Protein AF-A0A8B5WTD4-F1 (afdb_monomer_lite)

Radius of gyration: 21.0 Å; chains: 1; bounding box: 52×51×60 Å

pLDDT: mean 95.61, std 3.28, range [69.06, 98.81]

Structure (mmCIF, N/CA/C/O backbone):
data_AF-A0A8B5WTD4-F1
#
_entry.id   AF-A0A8B5WTD4-F1
#
loop_
_atom_site.group_PDB
_atom_site.id
_atom_site.type_symbol
_atom_site.label_atom_id
_atom_site.label_alt_id
_atom_site.label_comp_id
_atom_site.label_asym_id
_atom_site.label_entity_id
_atom_site.label_seq_id
_atom_site.pdbx_PDB_ins_code
_atom_site.Cartn_x
_atom_site.Cartn_y
_atom_site.Cartn_z
_atom_site.occupancy
_atom_site.B_iso_or_equiv
_atom_site.auth_seq_id
_atom_site.auth_comp_id
_atom_site.auth_asym_id
_atom_site.auth_atom_id
_atom_site.pdbx_PDB_model_num
ATOM 1 N N . ILE A 1 1 ? 17.511 -30.969 -0.523 1.00 69.06 1 ILE A N 1
ATOM 2 C CA . ILE A 1 1 ? 16.414 -30.021 -0.827 1.00 69.06 1 ILE A CA 1
ATOM 3 C C . ILE A 1 1 ? 15.428 -30.784 -1.700 1.00 69.06 1 ILE A C 1
ATOM 5 O O . ILE A 1 1 ? 15.862 -31.289 -2.725 1.00 69.06 1 ILE A O 1
ATOM 9 N N . ASN A 1 2 ? 14.172 -30.928 -1.267 1.00 87.12 2 ASN A N 1
ATOM 10 C CA . ASN A 1 2 ? 13.132 -31.675 -1.982 1.00 87.12 2 ASN A CA 1
ATOM 11 C C . ASN A 1 2 ? 12.068 -30.670 -2.435 1.00 87.12 2 ASN A C 1
ATOM 13 O O . ASN A 1 2 ? 11.320 -30.167 -1.601 1.00 87.12 2 ASN A O 1
ATOM 17 N N . TRP A 1 3 ? 12.054 -30.327 -3.721 1.00 89.44 3 TRP A N 1
ATOM 18 C CA . TRP A 1 3 ? 11.056 -29.423 -4.296 1.00 89.44 3 TRP A CA 1
ATOM 19 C C . TRP A 1 3 ? 9.843 -30.221 -4.776 1.00 89.44 3 TRP A C 1
ATOM 21 O O . TRP A 1 3 ? 10.003 -31.331 -5.283 1.00 89.44 3 TRP A O 1
ATOM 31 N N . THR A 1 4 ? 8.644 -29.659 -4.624 1.00 91.56 4 THR A N 1
ATOM 32 C CA . THR A 1 4 ? 7.438 -30.173 -5.286 1.00 91.56 4 THR A CA 1
ATOM 33 C C . THR A 1 4 ? 7.459 -29.814 -6.770 1.00 91.56 4 THR A C 1
ATOM 35 O O . THR A 1 4 ? 8.262 -28.985 -7.209 1.00 91.56 4 THR A O 1
ATOM 38 N N . GLU A 1 5 ? 6.559 -30.410 -7.552 1.00 94.12 5 GLU A N 1
ATOM 39 C CA . GLU A 1 5 ? 6.302 -29.916 -8.904 1.00 94.12 5 GLU A CA 1
ATOM 40 C C . GLU A 1 5 ? 5.854 -28.441 -8.845 1.00 94.12 5 GLU A C 1
ATOM 42 O O . GLU A 1 5 ? 5.065 -28.081 -7.964 1.00 94.12 5 G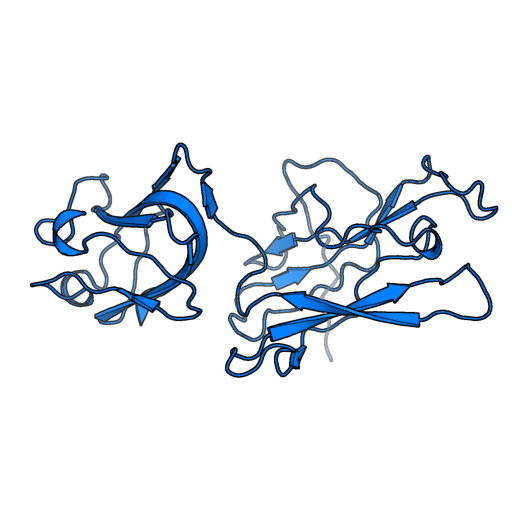LU A O 1
ATOM 47 N N . PRO A 1 6 ? 6.375 -27.563 -9.723 1.00 92.00 6 PRO A N 1
ATOM 48 C CA . PRO A 1 6 ? 5.939 -26.174 -9.774 1.00 92.00 6 PRO A CA 1
ATOM 49 C C . PRO A 1 6 ? 4.469 -26.063 -10.183 1.00 92.00 6 PRO A C 1
ATOM 51 O O . PRO A 1 6 ? 4.046 -26.648 -11.178 1.00 92.00 6 PRO A O 1
ATOM 54 N N . GLU A 1 7 ? 3.714 -25.246 -9.456 1.00 92.94 7 GLU A N 1
ATOM 55 C CA . GLU A 1 7 ? 2.334 -24.900 -9.795 1.00 92.94 7 GLU A CA 1
ATOM 56 C C . GLU A 1 7 ? 2.273 -23.509 -10.442 1.00 92.94 7 GLU A C 1
ATOM 58 O O . GLU A 1 7 ? 3.051 -22.608 -10.113 1.00 92.94 7 GLU A O 1
ATOM 63 N N . TRP A 1 8 ? 1.330 -23.321 -11.367 1.00 93.44 8 TRP A N 1
ATOM 64 C CA . TRP A 1 8 ? 1.049 -22.005 -11.935 1.00 93.44 8 TRP A CA 1
ATOM 65 C C . TRP A 1 8 ? 0.287 -21.140 -10.934 1.00 93.44 8 TRP A C 1
ATOM 67 O O . TRP A 1 8 ? -0.698 -21.580 -10.347 1.00 93.44 8 TRP A O 1
ATOM 77 N N . ILE A 1 9 ? 0.703 -19.884 -10.810 1.00 95.44 9 ILE A N 1
ATOM 78 C CA . ILE A 1 9 ? -0.066 -18.855 -10.107 1.00 95.44 9 ILE A CA 1
ATOM 79 C C . ILE A 1 9 ? -1.091 -18.216 -11.045 1.00 95.44 9 ILE A C 1
ATOM 81 O O . ILE A 1 9 ? -0.884 -18.156 -12.262 1.00 95.44 9 ILE A O 1
ATOM 85 N N . THR A 1 10 ? -2.179 -17.705 -10.482 1.00 96.19 10 THR A N 1
ATOM 86 C CA . THR A 1 10 ? -3.288 -17.102 -11.232 1.00 96.19 10 THR A CA 1
ATOM 87 C C . THR A 1 10 ? -3.541 -15.655 -10.806 1.00 96.19 10 THR A C 1
ATOM 89 O O . THR A 1 10 ? -3.213 -15.237 -9.695 1.00 96.19 10 THR A O 1
ATOM 92 N N . TYR A 1 11 ? -4.129 -14.875 -11.721 1.00 95.06 11 TYR A N 1
ATOM 93 C CA . TYR A 1 11 ? -4.506 -13.472 -11.507 1.00 95.06 11 TYR A CA 1
ATOM 94 C C . TYR A 1 11 ? -5.956 -13.262 -11.981 1.00 95.06 11 TYR A C 1
ATOM 96 O O . TYR A 1 11 ? -6.174 -12.813 -13.111 1.00 95.06 11 TYR A O 1
ATOM 104 N N . PRO A 1 12 ? -6.969 -13.664 -11.195 1.00 95.94 12 PRO A N 1
ATOM 105 C CA . PRO A 1 12 ? -8.362 -13.586 -11.626 1.00 95.94 12 PRO A CA 1
ATOM 106 C C . PRO A 1 12 ? -8.823 -12.131 -11.808 1.00 95.94 12 PRO A C 1
ATOM 108 O O . PRO A 1 12 ? -8.390 -11.226 -11.097 1.00 95.94 12 PRO A O 1
ATOM 111 N N . GLY A 1 13 ? -9.725 -11.903 -12.767 1.00 96.06 13 GLY A N 1
ATOM 112 C CA . GLY A 1 13 ? -10.392 -10.608 -12.957 1.00 96.06 13 GLY A CA 1
ATOM 113 C C . GLY A 1 13 ? -9.551 -9.498 -13.600 1.00 96.06 13 GLY A C 1
ATOM 114 O O . GLY A 1 13 ? -10.025 -8.368 -13.683 1.00 96.06 13 GLY A O 1
ATOM 115 N N . VAL A 1 14 ? -8.336 -9.790 -14.079 1.00 96.62 14 VAL A N 1
ATOM 116 C CA . VAL A 1 14 ? -7.463 -8.815 -14.759 1.00 96.62 14 VAL A CA 1
ATOM 117 C C . VAL A 1 14 ? -7.007 -9.313 -16.139 1.00 96.62 14 VAL A C 1
ATOM 119 O O . VAL A 1 14 ? -6.985 -10.523 -16.372 1.00 96.62 14 VAL A O 1
ATOM 122 N N . PRO A 1 15 ? -6.627 -8.418 -17.075 1.00 95.62 15 PRO A N 1
ATOM 123 C CA . PRO A 1 15 ? -6.202 -8.818 -18.416 1.00 95.62 15 PRO A CA 1
ATOM 124 C C . PRO A 1 15 ? -4.967 -9.728 -18.426 1.00 95.62 15 PRO A C 1
ATOM 126 O O . PRO A 1 15 ? -4.087 -9.629 -17.563 1.00 95.62 15 PRO A O 1
ATOM 129 N N . VAL A 1 16 ? -4.868 -10.563 -19.463 1.00 94.25 16 VAL A N 1
ATOM 130 C CA . VAL A 1 16 ? -3.641 -11.305 -19.777 1.00 94.25 16 VAL A CA 1
ATOM 131 C C . VAL A 1 16 ? -2.618 -10.325 -20.348 1.00 94.25 16 VAL A C 1
ATOM 133 O O . VAL A 1 16 ? -2.874 -9.653 -21.343 1.00 94.25 16 VAL A O 1
ATOM 136 N N . GLU A 1 17 ? -1.452 -10.244 -19.715 1.00 94.75 17 GLU A N 1
ATOM 137 C CA . GLU A 1 17 ? -0.367 -9.340 -20.097 1.00 94.75 17 GLU A CA 1
ATOM 138 C C . GLU A 1 17 ? 0.962 -10.100 -20.136 1.00 94.75 17 GLU A C 1
ATOM 140 O O . GLU A 1 17 ? 1.138 -11.123 -19.471 1.00 94.75 17 GLU A O 1
ATOM 145 N N . HIS A 1 18 ? 1.935 -9.584 -20.887 1.00 96.00 18 HIS A N 1
ATOM 146 C CA . HIS A 1 18 ? 3.286 -10.133 -20.876 1.00 96.00 18 HIS A CA 1
ATOM 147 C C . HIS A 1 18 ? 4.002 -9.752 -19.575 1.00 96.00 18 HIS A C 1
ATOM 149 O O . HIS A 1 18 ? 4.566 -8.660 -19.469 1.00 96.00 18 HIS A O 1
ATOM 155 N N . LEU A 1 19 ? 3.982 -10.650 -18.592 1.00 96.06 19 LEU A N 1
ATOM 156 C CA . LEU A 1 19 ? 4.656 -10.482 -17.306 1.00 96.06 19 LEU A CA 1
ATOM 157 C C . LEU A 1 19 ? 5.964 -11.276 -17.269 1.00 96.06 19 LEU A C 1
ATOM 159 O O . LEU A 1 19 ? 6.025 -12.433 -17.679 1.00 96.06 19 LEU A O 1
ATOM 163 N N . TYR A 1 20 ? 7.013 -10.647 -16.756 1.00 94.12 20 TYR A N 1
ATOM 164 C CA . TYR A 1 20 ? 8.332 -11.243 -16.579 1.00 94.12 20 TYR A CA 1
ATOM 165 C C . TYR A 1 20 ? 8.881 -10.890 -15.200 1.00 94.12 20 TYR A C 1
ATOM 167 O O . TYR A 1 20 ? 8.465 -9.899 -14.606 1.00 94.12 20 TYR A O 1
ATOM 175 N N . THR A 1 21 ? 9.855 -11.675 -14.724 1.00 92.69 21 THR A N 1
ATOM 176 C CA . THR A 1 21 ? 10.614 -11.403 -13.488 1.00 92.69 21 THR A CA 1
ATOM 177 C C . THR A 1 21 ? 9.705 -10.940 -12.345 1.00 92.69 21 THR A C 1
ATOM 179 O O . THR A 1 21 ? 9.801 -9.802 -11.904 1.00 92.69 21 THR A O 1
ATOM 182 N N . ASN A 1 22 ? 8.782 -11.803 -11.907 1.00 93.56 22 ASN A N 1
ATOM 183 C CA . ASN A 1 22 ? 7.724 -11.437 -10.955 1.00 93.56 22 ASN A CA 1
ATOM 184 C C . ASN A 1 22 ? 8.231 -11.017 -9.567 1.00 93.56 22 ASN A C 1
ATOM 186 O O . ASN A 1 22 ? 7.476 -10.417 -8.811 1.00 93.56 22 ASN A O 1
ATOM 190 N N . GLN A 1 23 ? 9.484 -11.346 -9.235 1.00 95.00 23 GLN A N 1
ATOM 191 C CA . GLN A 1 23 ? 10.139 -11.040 -7.960 1.00 95.00 23 GLN A CA 1
ATOM 192 C C . GLN A 1 23 ? 9.281 -11.327 -6.726 1.00 95.00 23 GLN A C 1
ATOM 194 O O . GLN A 1 23 ? 9.203 -10.508 -5.814 1.00 95.00 23 GLN A O 1
ATOM 199 N N . ILE A 1 24 ? 8.617 -12.483 -6.709 1.00 95.62 24 ILE A N 1
ATOM 200 C CA . ILE A 1 24 ? 7.751 -12.848 -5.592 1.00 95.62 24 ILE A CA 1
ATOM 201 C C . ILE A 1 24 ? 8.613 -13.181 -4.371 1.00 95.62 24 ILE A C 1
ATOM 203 O O . ILE A 1 24 ? 9.592 -13.925 -4.481 1.00 95.62 24 ILE A O 1
ATOM 207 N N . ALA A 1 25 ? 8.249 -12.637 -3.214 1.00 94.81 25 ALA A N 1
ATOM 208 C CA . ALA A 1 25 ? 8.842 -12.974 -1.925 1.00 94.81 25 ALA A CA 1
ATOM 209 C C . ALA A 1 25 ? 7.807 -12.840 -0.794 1.00 94.81 25 ALA A C 1
ATOM 211 O O . ALA A 1 25 ? 6.908 -11.998 -0.893 1.00 94.81 25 ALA A O 1
ATOM 212 N N . PRO A 1 26 ? 7.932 -13.620 0.297 1.00 95.81 26 PRO A N 1
ATOM 213 C CA . PRO A 1 26 ? 7.227 -13.328 1.539 1.00 95.81 26 PRO A CA 1
ATOM 214 C C . PRO A 1 26 ? 7.582 -11.926 2.035 1.00 95.81 26 PRO A C 1
ATOM 216 O O . PRO A 1 26 ? 8.747 -11.518 1.999 1.00 95.81 26 PRO A O 1
ATOM 219 N N . TYR A 1 27 ? 6.594 -11.188 2.528 1.00 96.50 27 TYR A N 1
ATOM 220 C CA . TYR A 1 27 ? 6.834 -9.881 3.107 1.00 96.50 27 TYR A CA 1
ATOM 221 C C . TYR A 1 27 ? 7.430 -10.025 4.506 1.00 96.50 27 TYR A C 1
ATOM 223 O O . TYR A 1 27 ? 6.811 -10.594 5.397 1.00 96.50 27 TYR A O 1
ATOM 231 N N . TYR A 1 28 ? 8.625 -9.487 4.734 1.00 95.25 28 TYR A N 1
ATOM 232 C CA . TYR A 1 28 ? 9.351 -9.706 5.989 1.00 95.25 28 TYR A CA 1
ATOM 233 C C . TYR A 1 28 ? 8.642 -9.142 7.241 1.00 95.25 28 TYR A C 1
ATOM 235 O O . TYR A 1 28 ? 8.885 -9.648 8.332 1.00 95.25 28 TYR A O 1
ATOM 243 N N . ARG A 1 29 ? 7.749 -8.144 7.100 1.00 93.88 29 ARG A N 1
ATOM 244 C CA . ARG A 1 29 ? 6.929 -7.597 8.208 1.00 93.88 29 ARG A CA 1
ATOM 245 C C . ARG A 1 29 ? 5.596 -8.328 8.402 1.00 93.88 29 ARG A C 1
ATOM 247 O O . ARG A 1 29 ? 4.969 -8.184 9.446 1.00 93.88 29 ARG A O 1
ATOM 254 N N . ALA A 1 30 ? 5.172 -9.124 7.419 1.00 94.44 30 ALA A N 1
ATOM 255 C CA . ALA A 1 30 ? 3.957 -9.935 7.460 1.00 94.44 30 ALA A CA 1
ATOM 256 C C . ALA A 1 30 ? 4.135 -11.172 6.565 1.00 94.44 30 ALA A C 1
ATOM 258 O O . ALA A 1 30 ? 3.678 -11.201 5.421 1.00 94.44 30 ALA A O 1
ATOM 259 N N . SER A 1 31 ? 4.828 -12.194 7.076 1.00 94.38 31 SER A N 1
ATOM 260 C CA . SER A 1 31 ? 5.277 -13.363 6.299 1.00 94.38 31 SER A CA 1
ATOM 261 C C . SER A 1 31 ? 4.146 -14.212 5.711 1.00 94.38 31 SER A C 1
ATOM 263 O O . SER A 1 31 ? 4.376 -14.984 4.784 1.00 94.38 31 SER A O 1
ATOM 265 N N . GLN A 1 32 ? 2.919 -14.033 6.200 1.00 94.88 32 GLN A N 1
ATOM 266 C CA . GLN A 1 32 ? 1.691 -14.596 5.642 1.00 94.88 32 GLN A CA 1
ATOM 267 C C . GLN A 1 32 ? 1.210 -13.894 4.357 1.00 94.88 32 GLN A C 1
ATOM 269 O O . GLN A 1 32 ? 0.147 -14.225 3.837 1.00 94.88 32 GLN A O 1
ATOM 274 N N . ILE A 1 33 ? 1.931 -12.879 3.877 1.00 96.94 33 ILE A N 1
ATOM 275 C CA . ILE A 1 33 ? 1.643 -12.147 2.643 1.00 96.94 33 ILE A CA 1
ATOM 276 C C . ILE A 1 33 ? 2.840 -12.290 1.709 1.00 96.94 33 ILE A C 1
ATOM 278 O O . ILE A 1 33 ? 3.970 -11.975 2.071 1.00 96.94 33 ILE A O 1
ATOM 282 N N . TYR A 1 34 ? 2.584 -12.709 0.479 1.00 97.75 34 TYR A N 1
ATOM 283 C CA . TYR A 1 34 ? 3.532 -12.656 -0.623 1.00 97.75 34 TYR A CA 1
ATOM 284 C C . TYR A 1 34 ? 3.342 -11.357 -1.391 1.00 97.75 34 TYR A C 1
ATOM 286 O O . TYR A 1 34 ? 2.213 -10.981 -1.706 1.00 97.75 34 TYR A O 1
ATOM 294 N N . LEU A 1 35 ? 4.446 -10.699 -1.731 1.00 97.94 35 LEU A N 1
ATOM 295 C CA . LEU A 1 35 ? 4.480 -9.525 -2.600 1.00 97.94 35 LEU A CA 1
ATOM 296 C C . LEU A 1 35 ? 5.223 -9.875 -3.880 1.00 97.94 35 LEU A C 1
ATOM 298 O O . LEU A 1 35 ? 6.214 -10.599 -3.832 1.00 97.94 35 LEU A O 1
ATOM 302 N N . GLY A 1 36 ? 4.766 -9.344 -5.010 1.00 97.25 36 GLY A N 1
ATOM 303 C CA . GLY A 1 36 ? 5.429 -9.468 -6.300 1.00 97.25 36 GLY A CA 1
ATOM 304 C C . GLY A 1 36 ? 5.453 -8.144 -7.052 1.00 97.25 36 GLY A C 1
ATOM 305 O O . GLY A 1 36 ? 4.528 -7.336 -6.955 1.00 97.25 36 GLY A O 1
ATOM 306 N N . PHE A 1 37 ? 6.500 -7.964 -7.855 1.00 97.69 37 PHE A N 1
ATOM 307 C CA . PHE A 1 37 ? 6.718 -6.790 -8.698 1.00 97.69 37 PHE A CA 1
ATOM 308 C C . PHE A 1 37 ? 6.952 -7.188 -10.166 1.00 97.69 37 PHE A C 1
ATOM 310 O O . PHE A 1 37 ? 8.068 -7.035 -10.672 1.00 97.69 37 PHE A O 1
ATOM 317 N N . PRO A 1 38 ? 5.940 -7.739 -10.869 1.00 97.06 38 PRO A N 1
ATOM 318 C CA . PRO A 1 38 ? 6.096 -8.145 -12.259 1.00 97.06 38 PRO A CA 1
ATOM 319 C C . PRO A 1 38 ? 6.546 -7.008 -13.165 1.00 97.06 38 PRO A C 1
ATOM 321 O O . PRO A 1 38 ? 5.967 -5.922 -13.173 1.00 97.06 38 PRO A O 1
ATOM 324 N N . LYS A 1 39 ? 7.532 -7.297 -14.011 1.00 96.75 39 LYS A N 1
ATOM 325 C CA . LYS A 1 39 ? 7.846 -6.473 -15.173 1.00 96.75 39 LYS A CA 1
ATOM 326 C C . LYS A 1 39 ? 6.794 -6.745 -16.240 1.00 96.75 39 LYS A C 1
ATOM 328 O O . LYS A 1 39 ? 6.837 -7.791 -16.894 1.00 96.75 39 LYS A O 1
ATOM 333 N N . ARG A 1 40 ? 5.904 -5.787 -16.477 1.00 97.12 40 ARG A N 1
ATOM 334 C CA . ARG A 1 40 ? 4.997 -5.834 -17.622 1.00 97.12 40 ARG A CA 1
ATOM 335 C C . ARG A 1 40 ? 5.718 -5.340 -18.872 1.00 97.12 40 ARG A C 1
ATOM 337 O O . ARG A 1 40 ? 6.466 -4.366 -18.841 1.00 97.12 40 ARG A O 1
ATOM 344 N N . PHE A 1 41 ? 5.513 -6.038 -19.983 1.00 97.00 41 PHE A N 1
ATOM 345 C CA . PHE A 1 41 ? 6.063 -5.708 -21.292 1.00 97.00 41 PHE A CA 1
ATOM 346 C C . PHE A 1 41 ? 4.944 -5.420 -22.294 1.00 97.00 41 PHE A C 1
ATOM 348 O O . PHE A 1 41 ? 3.974 -6.163 -22.397 1.00 97.00 41 PHE A O 1
ATOM 355 N N . LEU A 1 42 ? 5.099 -4.337 -23.048 1.00 96.94 42 LEU A N 1
ATOM 356 C CA . LEU A 1 42 ? 4.161 -3.901 -24.075 1.00 96.94 42 LEU A CA 1
ATOM 357 C C . LEU A 1 42 ? 4.909 -3.843 -25.414 1.00 96.94 42 LEU A C 1
ATOM 359 O O . LEU A 1 42 ? 5.629 -2.866 -25.640 1.00 96.94 42 LEU A O 1
ATOM 363 N N . PRO A 1 43 ? 4.789 -4.865 -26.284 1.00 96.44 43 PRO A N 1
ATOM 364 C CA . PRO A 1 43 ? 5.564 -4.950 -27.527 1.00 96.44 43 PRO A CA 1
ATOM 365 C C . PRO A 1 43 ? 5.226 -3.843 -28.536 1.00 96.44 43 PRO A C 1
ATOM 367 O O . PRO A 1 43 ? 6.090 -3.424 -29.307 1.00 96.44 43 PRO A O 1
ATOM 370 N N . ASP A 1 44 ? 3.998 -3.326 -28.492 1.00 96.12 44 ASP A N 1
ATOM 371 C CA . ASP A 1 44 ? 3.485 -2.380 -29.489 1.00 96.12 44 ASP A CA 1
ATOM 372 C C . ASP A 1 44 ? 3.842 -0.915 -29.204 1.00 96.12 44 ASP A C 1
ATOM 374 O O . ASP A 1 44 ? 3.577 -0.035 -30.022 1.00 96.12 44 ASP A O 1
ATOM 378 N N . ARG A 1 45 ? 4.470 -0.622 -28.057 1.00 95.38 45 ARG A N 1
ATOM 379 C CA . ARG A 1 45 ? 4.873 0.741 -27.677 1.00 95.38 45 ARG A CA 1
ATOM 380 C C . ARG A 1 45 ? 6.350 0.977 -27.977 1.00 95.38 45 ARG A C 1
ATOM 382 O O . ARG A 1 45 ? 7.194 0.229 -27.500 1.00 95.38 45 ARG A O 1
ATOM 389 N N . ASN A 1 46 ? 6.675 2.044 -28.706 1.00 94.69 46 ASN A N 1
ATOM 390 C CA . ASN A 1 46 ? 8.065 2.423 -28.982 1.00 94.69 46 ASN A CA 1
ATOM 391 C C . ASN A 1 46 ? 8.239 3.948 -29.123 1.00 94.69 46 ASN A C 1
ATOM 393 O O . ASN A 1 46 ? 8.530 4.432 -30.210 1.00 94.69 46 ASN A O 1
ATOM 397 N N . PRO A 1 47 ? 8.033 4.734 -28.052 1.00 93.25 47 PRO A N 1
ATOM 398 C CA . PRO A 1 47 ? 8.030 6.200 -28.142 1.00 93.25 47 PRO A CA 1
ATOM 399 C C . PRO A 1 47 ? 9.411 6.816 -28.430 1.00 93.25 47 PRO A C 1
ATOM 401 O O . PRO A 1 47 ? 9.511 8.023 -28.621 1.00 93.25 47 PRO A O 1
ATOM 404 N N . THR A 1 48 ? 10.476 6.015 -28.395 1.00 89.38 48 THR A N 1
ATOM 405 C CA . THR A 1 48 ? 11.863 6.439 -28.633 1.00 89.38 48 THR A CA 1
ATOM 406 C C . THR A 1 48 ? 12.422 5.913 -29.956 1.00 89.38 48 THR A C 1
ATOM 408 O O . THR A 1 48 ? 13.611 6.090 -30.206 1.00 89.38 48 THR A O 1
ATOM 411 N N . ASP A 1 49 ? 11.596 5.241 -30.772 1.00 90.88 49 ASP A N 1
ATOM 412 C CA . ASP A 1 49 ? 12.004 4.559 -32.009 1.00 90.88 49 ASP A CA 1
ATOM 413 C C . ASP A 1 49 ? 13.222 3.637 -31.826 1.00 90.88 49 ASP A C 1
ATOM 415 O O . ASP A 1 49 ? 14.037 3.427 -32.725 1.00 90.88 49 ASP A O 1
ATOM 419 N N . HIS A 1 50 ? 13.347 3.044 -30.637 1.00 90.06 50 HIS A N 1
ATOM 420 C CA . HIS A 1 50 ? 14.470 2.189 -30.298 1.00 90.06 50 HIS A CA 1
ATOM 421 C C . HIS A 1 50 ? 14.436 0.885 -31.129 1.00 90.06 50 HIS A C 1
ATOM 423 O O . HIS A 1 50 ? 13.356 0.299 -31.282 1.00 90.06 50 HIS A O 1
ATOM 429 N N . PRO A 1 51 ? 15.583 0.375 -31.634 1.00 90.38 51 PRO A N 1
ATOM 430 C CA . PRO A 1 51 ? 15.618 -0.833 -32.469 1.00 90.38 51 PRO A CA 1
ATOM 431 C C . PRO A 1 51 ? 15.056 -2.075 -31.770 1.00 90.38 51 PRO A C 1
ATOM 433 O O . PRO A 1 51 ? 14.332 -2.871 -32.368 1.00 90.38 51 PRO A O 1
ATOM 436 N N . ALA A 1 52 ? 15.343 -2.228 -30.474 1.00 89.69 52 ALA A N 1
ATOM 437 C CA . ALA A 1 52 ? 14.667 -3.214 -29.642 1.00 89.69 52 ALA A CA 1
ATOM 438 C C . ALA A 1 52 ? 13.297 -2.656 -29.228 1.00 89.69 52 ALA A C 1
ATOM 440 O O . ALA A 1 52 ? 13.198 -1.928 -28.238 1.00 89.69 52 ALA A O 1
ATOM 441 N N . ARG A 1 53 ? 12.266 -2.989 -30.013 1.00 93.69 53 ARG A N 1
ATOM 442 C CA . ARG A 1 53 ? 10.883 -2.519 -29.838 1.00 93.69 53 ARG A CA 1
ATOM 443 C C . ARG A 1 53 ? 10.267 -2.940 -28.505 1.00 93.69 53 ARG A C 1
ATOM 445 O O . ARG A 1 53 ? 10.594 -3.987 -27.940 1.00 93.69 53 ARG A O 1
ATOM 452 N N . GLY A 1 54 ? 9.294 -2.157 -28.060 1.00 94.94 54 GLY A N 1
ATOM 453 C CA . GLY A 1 54 ? 8.492 -2.421 -26.878 1.00 94.94 54 GLY A CA 1
ATOM 454 C C . GLY A 1 54 ? 8.903 -1.563 -25.684 1.00 94.94 54 GLY A C 1
ATOM 455 O O . GLY A 1 54 ? 9.966 -0.943 -25.654 1.00 94.94 54 GLY A O 1
ATOM 456 N N . LEU A 1 55 ? 8.051 -1.562 -24.668 1.00 95.75 55 LEU A N 1
ATOM 457 C CA . LEU A 1 55 ? 8.212 -0.778 -23.449 1.00 95.75 55 LEU A CA 1
ATOM 458 C C . LEU A 1 55 ? 7.975 -1.662 -22.226 1.00 95.75 55 LEU A C 1
ATOM 460 O O . LEU A 1 55 ? 7.295 -2.684 -22.312 1.00 95.75 55 LEU A O 1
ATOM 464 N N . SER A 1 56 ? 8.546 -1.304 -21.080 1.00 95.81 56 SER A N 1
ATOM 465 C CA . SER A 1 56 ? 8.287 -2.016 -19.829 1.00 95.81 56 SER A CA 1
ATOM 466 C C . SER A 1 56 ? 8.047 -1.070 -18.663 1.00 95.81 56 SER A C 1
ATOM 468 O O . SER A 1 56 ? 8.629 0.012 -18.618 1.00 95.81 56 SER A O 1
ATOM 470 N N . ASP A 1 57 ? 7.211 -1.497 -17.727 1.00 96.81 57 ASP A N 1
ATOM 471 C CA . ASP A 1 57 ? 7.004 -0.908 -16.405 1.00 96.81 57 ASP A CA 1
ATOM 472 C C . ASP A 1 57 ? 6.940 -2.025 -15.345 1.00 96.81 57 ASP A C 1
ATOM 474 O O . ASP A 1 57 ? 6.944 -3.212 -15.691 1.00 96.81 57 ASP A O 1
ATOM 478 N N . ALA A 1 58 ? 6.937 -1.665 -14.059 1.00 96.69 58 ALA A N 1
ATOM 479 C CA . ALA A 1 58 ? 6.680 -2.624 -12.984 1.00 96.69 58 ALA A CA 1
ATOM 480 C C . ALA A 1 58 ? 5.261 -2.444 -12.459 1.00 96.69 58 ALA A C 1
ATOM 482 O O . ALA A 1 58 ? 4.865 -1.324 -12.136 1.00 96.69 58 ALA A O 1
ATOM 483 N N . VAL A 1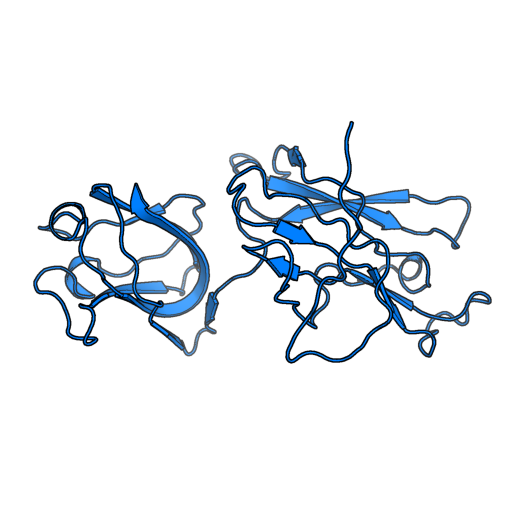 59 ? 4.524 -3.541 -12.326 1.00 97.38 59 VAL A N 1
ATOM 484 C CA . VAL A 1 59 ? 3.229 -3.598 -11.632 1.00 97.38 59 VAL A CA 1
ATOM 485 C C . VAL A 1 59 ? 3.411 -4.212 -10.243 1.00 97.38 59 VAL A C 1
ATOM 487 O O . VAL A 1 59 ? 4.489 -4.706 -9.920 1.00 97.38 59 VAL A O 1
ATOM 490 N N . PHE A 1 60 ? 2.368 -4.171 -9.418 1.00 98.00 60 PHE A N 1
ATOM 491 C CA . PHE A 1 60 ? 2.364 -4.760 -8.080 1.00 98.00 60 PHE A CA 1
ATOM 492 C C . PHE A 1 60 ? 1.300 -5.852 -7.969 1.00 98.00 60 PHE A C 1
ATOM 494 O O . PHE A 1 60 ? 0.222 -5.761 -8.564 1.00 98.00 60 PHE A O 1
ATOM 501 N N . MET A 1 61 ? 1.603 -6.890 -7.196 1.00 98.00 61 MET A N 1
ATOM 502 C CA . MET A 1 61 ? 0.649 -7.931 -6.839 1.00 98.00 61 MET A CA 1
ATOM 503 C C . MET A 1 61 ? 0.918 -8.482 -5.446 1.00 98.00 61 MET A C 1
ATOM 505 O O . MET A 1 61 ? 2.055 -8.471 -4.974 1.00 98.00 61 MET A O 1
ATOM 509 N N . SER A 1 62 ? -0.122 -9.013 -4.814 1.00 98.06 62 SER A N 1
ATOM 510 C CA . SER A 1 62 ? -0.007 -9.674 -3.521 1.00 98.06 62 SER A CA 1
ATOM 511 C C . SER A 1 62 ? -0.904 -10.899 -3.413 1.00 98.06 62 SER A C 1
ATOM 513 O O . SER A 1 62 ? -1.894 -11.035 -4.132 1.00 98.06 62 SER A O 1
ATOM 515 N N . SER A 1 63 ? -0.532 -11.807 -2.517 1.00 98.06 63 SER A N 1
ATOM 516 C CA . SER A 1 63 ? -1.270 -13.036 -2.234 1.00 98.06 63 SER A CA 1
ATOM 517 C C . SER A 1 63 ? -1.109 -13.430 -0.769 1.00 98.06 63 SER A C 1
ATOM 519 O O . SER A 1 63 ? -0.090 -13.124 -0.153 1.00 98.06 63 SER A O 1
ATOM 521 N N . ARG A 1 64 ? -2.104 -14.122 -0.210 1.00 96.38 64 ARG A N 1
ATOM 522 C CA . ARG A 1 64 ? -2.007 -14.756 1.115 1.00 96.38 64 ARG A CA 1
ATOM 523 C C . ARG A 1 64 ? -1.752 -16.261 1.046 1.00 96.38 64 ARG A C 1
ATOM 525 O O . ARG A 1 64 ? -1.252 -16.821 2.013 1.00 96.38 64 ARG A O 1
ATOM 532 N N . ASP A 1 65 ? -2.079 -16.909 -0.068 1.00 95.94 65 ASP A N 1
ATOM 533 C CA . ASP A 1 65 ? -1.933 -18.359 -0.247 1.00 95.94 65 ASP A CA 1
ATOM 534 C C . ASP A 1 65 ? -0.745 -18.747 -1.143 1.00 95.94 65 ASP A C 1
ATOM 536 O O . ASP A 1 65 ? -0.373 -19.916 -1.212 1.00 95.94 65 ASP A O 1
ATOM 540 N N . GLY A 1 66 ? -0.134 -17.767 -1.815 1.00 95.81 66 GLY A N 1
ATOM 541 C CA . GLY A 1 66 ? 0.958 -17.975 -2.760 1.00 95.81 66 GLY A CA 1
ATOM 542 C C . GLY A 1 66 ? 0.521 -18.595 -4.093 1.00 95.81 66 GLY A C 1
ATOM 543 O O . GLY A 1 66 ? 1.392 -18.945 -4.888 1.00 95.81 66 GLY A O 1
ATOM 544 N N . LYS A 1 67 ? -0.789 -18.717 -4.353 1.00 95.81 67 LYS A N 1
ATOM 545 C CA . LYS A 1 67 ? -1.372 -19.323 -5.561 1.00 95.81 67 LYS A CA 1
ATOM 546 C C . LYS A 1 67 ? -2.207 -18.317 -6.346 1.00 95.81 67 LYS A C 1
ATOM 548 O O . LYS A 1 67 ? -1.915 -18.061 -7.514 1.00 95.81 67 LYS A O 1
ATOM 553 N N . GLU A 1 68 ? -3.193 -17.704 -5.696 1.00 97.75 68 GLU A N 1
ATOM 554 C CA . GLU A 1 68 ? -4.006 -16.638 -6.276 1.00 97.75 68 GLU A CA 1
ATOM 555 C C . GLU A 1 68 ? -3.445 -15.275 -5.878 1.00 97.75 68 GLU A C 1
ATOM 557 O O . GLU A 1 68 ? -3.324 -14.938 -4.698 1.00 97.75 68 GLU A O 1
ATOM 562 N N . PHE A 1 69 ? -3.099 -14.468 -6.879 1.00 98.06 69 PHE A N 1
ATOM 563 C CA . PHE A 1 69 ? -2.554 -13.132 -6.679 1.00 98.06 69 PHE A CA 1
ATOM 564 C C . PHE A 1 69 ? -3.553 -12.067 -7.115 1.00 98.06 69 PHE A C 1
ATOM 566 O O . PHE A 1 69 ? -3.958 -11.998 -8.279 1.00 98.06 69 PHE A O 1
ATOM 573 N N . ARG A 1 70 ? -3.866 -11.147 -6.198 1.00 98.00 70 ARG A N 1
ATOM 574 C CA . ARG A 1 70 ? -4.473 -9.869 -6.565 1.00 98.00 70 ARG A CA 1
ATOM 575 C C . ARG A 1 70 ? -3.400 -9.027 -7.234 1.00 98.00 70 ARG A C 1
ATOM 577 O O . ARG A 1 70 ? -2.374 -8.730 -6.627 1.00 98.00 70 ARG A O 1
ATOM 584 N N . ARG A 1 71 ? -3.644 -8.628 -8.478 1.00 97.62 71 ARG A N 1
ATOM 585 C CA . ARG A 1 71 ? -2.720 -7.814 -9.266 1.00 97.62 71 ARG A CA 1
ATOM 586 C C . ARG A 1 71 ? -3.352 -6.470 -9.584 1.00 97.62 71 ARG A C 1
ATOM 588 O O . ARG A 1 71 ? -4.464 -6.418 -10.097 1.00 97.62 71 ARG A O 1
ATOM 595 N N . TRP A 1 72 ? -2.627 -5.397 -9.302 1.00 97.56 72 TRP A N 1
ATOM 596 C CA . TRP A 1 72 ? -3.017 -4.052 -9.703 1.00 97.56 72 TRP A CA 1
ATOM 597 C C . TRP A 1 72 ? -2.563 -3.822 -11.144 1.00 97.56 72 TRP A C 1
ATOM 599 O O . TRP A 1 72 ? -1.439 -4.166 -11.519 1.00 97.56 72 TRP A O 1
ATOM 609 N N . THR A 1 73 ? -3.460 -3.301 -11.979 1.00 96.38 73 THR A N 1
ATOM 610 C CA . THR A 1 73 ? -3.193 -3.073 -13.409 1.00 96.38 73 THR A CA 1
ATOM 611 C C . THR A 1 73 ? -2.419 -1.780 -13.658 1.00 96.38 73 THR A C 1
ATOM 613 O O . THR A 1 73 ? -1.785 -1.603 -14.704 1.00 96.38 73 THR A O 1
ATOM 616 N N . GLU A 1 74 ? -2.434 -0.874 -12.688 1.00 96.81 74 GLU A N 1
ATOM 617 C CA . GLU A 1 74 ? -1.621 0.325 -12.639 1.00 96.81 74 GLU A CA 1
ATOM 618 C C . GLU A 1 74 ? -0.150 -0.037 -12.399 1.00 96.81 74 GLU A C 1
ATOM 620 O O . GLU A 1 74 ? 0.191 -0.951 -11.648 1.00 96.81 74 GLU A O 1
ATOM 625 N N . ALA A 1 75 ? 0.750 0.709 -13.038 1.00 96.94 75 ALA A N 1
ATOM 626 C CA . ALA A 1 75 ? 2.174 0.568 -12.775 1.00 96.94 75 ALA A CA 1
ATOM 627 C C . ALA A 1 75 ? 2.502 1.042 -11.353 1.00 96.94 75 ALA A C 1
ATOM 629 O O . ALA A 1 75 ? 2.193 2.180 -10.996 1.00 96.94 75 ALA A O 1
ATOM 630 N N . TYR A 1 76 ? 3.198 0.197 -10.599 1.00 97.12 76 TYR A N 1
ATOM 631 C CA . TYR A 1 76 ? 3.809 0.544 -9.323 1.00 97.12 76 TYR A CA 1
ATOM 632 C C . TYR A 1 76 ? 5.042 1.434 -9.530 1.00 97.12 76 TYR A C 1
ATOM 634 O O . TYR A 1 76 ? 5.169 2.483 -8.905 1.00 97.12 76 TYR A O 1
ATOM 642 N N . ILE A 1 77 ? 5.912 1.082 -10.489 1.00 96.31 77 ILE A N 1
ATOM 643 C CA . ILE A 1 77 ? 6.997 1.959 -10.959 1.00 96.31 77 ILE A CA 1
ATOM 644 C C . ILE A 1 77 ? 6.763 2.291 -12.430 1.00 96.31 77 ILE A C 1
ATOM 646 O O . ILE A 1 77 ? 6.932 1.453 -13.318 1.00 96.31 77 ILE A O 1
ATOM 650 N N . ARG A 1 78 ? 6.410 3.554 -12.687 1.00 95.94 78 ARG A N 1
ATOM 651 C CA . ARG A 1 78 ? 6.298 4.121 -14.039 1.00 95.94 78 ARG A CA 1
ATOM 652 C C . ARG A 1 78 ? 7.690 4.449 -14.610 1.00 95.94 78 ARG A C 1
ATOM 654 O O . ARG A 1 78 ? 8.594 4.770 -13.834 1.00 95.94 78 ARG A O 1
ATOM 661 N N . PRO A 1 79 ? 7.863 4.480 -15.948 1.00 94.94 79 PRO A N 1
ATOM 662 C CA . PRO A 1 79 ? 9.108 4.936 -16.580 1.00 94.94 79 PRO A CA 1
ATOM 663 C C . PRO A 1 79 ? 9.551 6.352 -16.165 1.00 94.94 79 PRO A C 1
ATOM 665 O O . PRO A 1 79 ? 10.743 6.642 -16.108 1.00 94.94 79 PRO A O 1
ATOM 668 N N . GLY A 1 80 ? 8.601 7.233 -15.831 1.00 93.81 80 GLY A N 1
ATOM 669 C CA . GLY A 1 80 ? 8.878 8.590 -15.350 1.00 93.81 80 GLY A CA 1
ATOM 670 C C . GLY A 1 80 ? 9.344 9.549 -16.450 1.00 93.81 80 GLY A C 1
ATOM 671 O O . GLY A 1 80 ? 9.152 9.301 -17.635 1.00 93.81 80 GLY A O 1
ATOM 672 N N . LEU A 1 81 ? 9.947 10.677 -16.068 1.00 93.50 81 LEU A N 1
ATOM 673 C CA . LEU A 1 81 ? 10.342 11.738 -17.012 1.00 93.50 81 LEU A CA 1
ATOM 674 C C . LEU A 1 81 ? 11.646 11.442 -17.776 1.00 93.50 81 LEU A C 1
ATOM 676 O O . LEU A 1 81 ? 11.976 12.124 -18.746 1.00 93.50 81 LEU A O 1
ATOM 680 N N . GLN A 1 82 ? 12.411 10.434 -17.356 1.00 90.38 82 GLN A N 1
ATOM 681 C CA . GLN A 1 82 ? 13.701 10.119 -17.965 1.00 90.38 82 GLN A CA 1
ATOM 682 C C . GLN A 1 82 ? 13.509 9.341 -19.269 1.00 90.38 82 GLN A C 1
ATOM 684 O O . GLN A 1 82 ? 13.105 8.181 -19.254 1.00 90.38 82 GLN A O 1
ATOM 689 N N . LYS A 1 83 ? 13.866 9.946 -20.408 1.00 89.38 83 LYS A N 1
ATOM 690 C CA . LYS A 1 83 ? 13.728 9.323 -21.741 1.00 89.38 83 LYS A CA 1
ATOM 691 C C . LYS A 1 83 ? 14.403 7.950 -21.850 1.00 89.38 83 LYS A C 1
ATOM 693 O O . LYS A 1 83 ? 13.848 7.049 -22.469 1.00 89.38 83 LYS A O 1
ATOM 698 N N . SER A 1 84 ? 15.548 7.757 -21.191 1.00 90.25 84 SER A N 1
ATOM 699 C CA . SER A 1 84 ? 16.290 6.484 -21.160 1.00 90.25 84 SER A CA 1
ATOM 700 C C . SER A 1 84 ? 15.526 5.323 -20.516 1.00 90.25 84 SER A C 1
ATOM 702 O O . SER A 1 84 ? 15.975 4.181 -20.593 1.00 90.25 84 SER A O 1
ATOM 704 N N . ARG A 1 85 ? 14.391 5.595 -19.863 1.00 93.12 85 ARG A N 1
ATOM 705 C CA . ARG A 1 85 ? 13.515 4.601 -19.235 1.00 93.12 85 ARG A CA 1
ATOM 706 C C . ARG A 1 85 ? 12.329 4.201 -20.099 1.00 93.12 85 ARG A C 1
ATOM 708 O O . ARG A 1 85 ? 11.615 3.265 -19.752 1.00 93.12 85 ARG A O 1
ATOM 715 N N . TRP A 1 86 ? 12.156 4.853 -21.245 1.00 94.19 86 TRP A N 1
ATOM 716 C CA . TRP A 1 86 ? 11.107 4.566 -22.218 1.00 94.19 86 TRP A CA 1
ATOM 717 C C . TRP A 1 86 ? 11.574 3.586 -23.306 1.00 94.19 86 TRP A C 1
ATOM 719 O O . TRP A 1 86 ? 11.404 3.830 -24.500 1.00 94.19 86 TRP A O 1
ATOM 729 N N . VAL A 1 87 ? 12.177 2.475 -22.875 1.00 92.94 87 VAL A N 1
ATOM 730 C CA . VAL A 1 87 ? 12.605 1.342 -23.714 1.00 92.94 87 VAL A CA 1
ATOM 731 C C . VAL A 1 87 ? 12.241 0.023 -23.027 1.00 92.94 87 VAL A C 1
ATOM 733 O O . VAL A 1 87 ? 11.933 -0.001 -21.831 1.00 92.94 87 VAL A O 1
ATOM 736 N N . ASN A 1 88 ? 12.267 -1.090 -23.757 1.00 91.06 88 ASN A N 1
ATOM 737 C CA . ASN A 1 88 ? 12.115 -2.414 -23.157 1.00 91.06 88 ASN A CA 1
ATOM 738 C C . ASN A 1 88 ? 13.320 -2.778 -22.256 1.00 91.06 88 ASN A C 1
ATOM 740 O O . ASN A 1 88 ? 14.312 -2.053 -22.186 1.00 91.06 88 ASN A O 1
ATOM 744 N N . ARG A 1 89 ? 13.217 -3.911 -21.541 1.00 89.56 89 ARG A N 1
ATOM 745 C CA . ARG A 1 89 ? 14.226 -4.373 -20.556 1.00 89.56 89 ARG A CA 1
ATOM 746 C C . ARG A 1 89 ? 14.637 -3.271 -19.577 1.00 89.56 89 ARG A C 1
ATOM 748 O O . ARG A 1 89 ? 15.796 -3.121 -19.222 1.00 89.56 89 ARG A O 1
ATOM 755 N N . ASN A 1 90 ? 13.656 -2.505 -19.138 1.00 92.94 90 ASN A N 1
ATOM 756 C CA . ASN A 1 90 ? 13.830 -1.378 -18.242 1.00 92.94 90 ASN A CA 1
ATOM 757 C C . ASN A 1 90 ? 12.730 -1.422 -17.180 1.00 92.94 90 ASN A C 1
ATOM 759 O O . ASN A 1 90 ? 11.754 -2.158 -17.347 1.00 92.94 90 ASN A O 1
ATOM 763 N N . ASN A 1 91 ? 12.879 -0.641 -16.113 1.00 94.31 91 ASN A N 1
ATOM 764 C CA . ASN A 1 91 ? 11.870 -0.472 -15.064 1.00 94.31 91 ASN A CA 1
ATOM 765 C C . ASN A 1 91 ? 11.483 -1.762 -14.322 1.00 94.31 91 ASN A C 1
ATOM 767 O O . ASN A 1 91 ? 10.395 -1.826 -13.763 1.00 94.31 91 ASN A O 1
ATOM 771 N N . PHE A 1 92 ? 12.326 -2.799 -14.332 1.00 93.12 92 PHE A N 1
ATOM 772 C CA . PHE A 1 92 ? 12.059 -4.026 -13.583 1.00 93.12 92 PHE A CA 1
ATOM 773 C C . PHE A 1 92 ? 12.756 -3.990 -12.231 1.00 93.12 92 PHE A C 1
ATOM 775 O O . PHE A 1 92 ? 13.920 -3.593 -12.124 1.00 93.12 92 PHE A O 1
ATOM 782 N N . VAL A 1 93 ? 12.024 -4.418 -11.209 1.00 95.62 93 VAL A N 1
ATOM 783 C CA . VAL A 1 93 ? 12.491 -4.441 -9.826 1.00 95.62 93 VAL A CA 1
ATOM 784 C C . VAL A 1 93 ? 13.434 -5.634 -9.641 1.00 95.62 93 VAL A C 1
ATOM 786 O O . VAL A 1 93 ? 13.215 -6.716 -10.192 1.00 95.62 93 VAL A O 1
ATOM 789 N N . ALA A 1 94 ? 14.532 -5.423 -8.922 1.00 94.62 94 ALA A N 1
ATOM 790 C CA . ALA A 1 94 ? 15.420 -6.479 -8.461 1.00 94.62 94 ALA A CA 1
ATOM 791 C C . ALA A 1 94 ? 14.744 -7.275 -7.340 1.00 94.62 94 ALA A C 1
ATOM 793 O O . ALA A 1 94 ? 13.885 -6.760 -6.631 1.00 94.62 94 ALA A O 1
ATOM 794 N N . TRP A 1 95 ? 15.130 -8.536 -7.165 1.00 93.31 95 TRP A N 1
ATOM 795 C CA . TRP A 1 95 ? 14.598 -9.324 -6.060 1.00 93.31 95 TRP A CA 1
ATOM 796 C C . TRP A 1 95 ? 15.062 -8.753 -4.714 1.00 93.31 95 TRP A C 1
ATOM 798 O O . TRP A 1 95 ? 16.254 -8.502 -4.530 1.00 93.31 95 TRP A O 1
ATOM 808 N N . GLY A 1 96 ? 14.126 -8.586 -3.780 1.00 87.50 96 GLY A N 1
ATOM 809 C CA . GLY A 1 96 ? 14.395 -8.127 -2.419 1.00 87.50 96 GLY A CA 1
ATOM 810 C C . GLY A 1 96 ? 13.769 -6.773 -2.080 1.00 87.50 96 GLY A C 1
ATOM 811 O O . GLY A 1 96 ? 13.631 -5.887 -2.921 1.00 87.50 96 GLY A O 1
ATOM 812 N N . LEU A 1 97 ? 13.406 -6.633 -0.806 1.00 94.44 97 LEU A N 1
ATOM 813 C CA . LEU A 1 97 ? 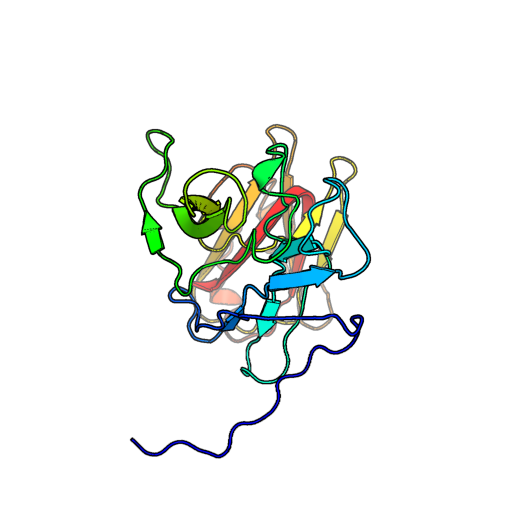12.933 -5.405 -0.174 1.00 94.44 97 LEU A CA 1
ATOM 814 C C . LEU A 1 97 ? 13.835 -5.145 1.027 1.00 94.44 97 LEU A C 1
ATOM 816 O O . LEU A 1 97 ? 14.014 -6.039 1.853 1.00 94.44 97 LEU A O 1
ATOM 820 N N . ILE A 1 98 ? 14.428 -3.956 1.104 1.00 94.94 98 ILE A N 1
ATOM 821 C CA . ILE A 1 98 ? 15.440 -3.647 2.120 1.00 94.94 98 ILE A CA 1
ATOM 822 C C . ILE A 1 98 ? 15.003 -2.404 2.880 1.00 94.94 98 ILE A C 1
ATOM 824 O O . ILE A 1 98 ? 14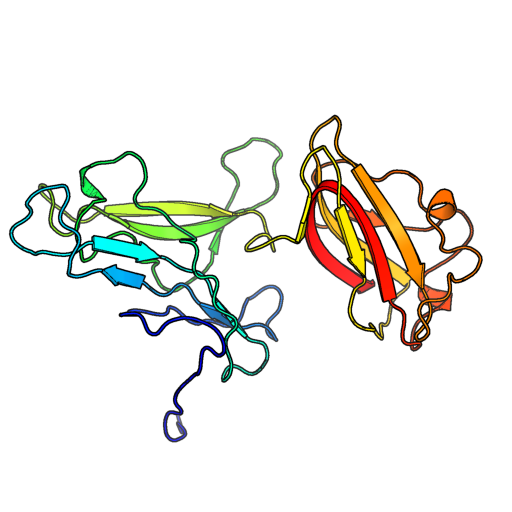.743 -1.375 2.263 1.00 94.94 98 ILE A O 1
ATOM 828 N N . GLU A 1 99 ? 14.946 -2.485 4.208 1.00 96.81 99 GLU A N 1
ATOM 829 C CA . GLU A 1 99 ? 14.786 -1.288 5.029 1.00 96.81 99 GLU A CA 1
ATOM 830 C C . GLU A 1 99 ? 16.063 -0.447 4.982 1.00 96.81 99 GLU A C 1
ATOM 832 O O . GLU A 1 99 ? 17.169 -0.932 5.224 1.00 96.81 99 GLU A O 1
ATOM 837 N N . THR A 1 100 ? 15.907 0.832 4.683 1.00 97.12 100 THR A N 1
ATOM 838 C CA . THR A 1 100 ? 17.000 1.802 4.611 1.00 97.12 100 THR A CA 1
ATOM 839 C C . THR A 1 100 ? 16.588 3.082 5.312 1.00 97.12 100 THR A C 1
ATOM 841 O O . THR A 1 100 ? 15.401 3.400 5.340 1.00 97.12 100 THR A O 1
ATOM 844 N N . GLU A 1 101 ? 17.558 3.848 5.802 1.00 97.25 101 GLU A N 1
ATOM 845 C CA . GLU A 1 101 ? 17.294 5.194 6.318 1.00 97.25 101 GLU A CA 1
ATOM 846 C C . GLU A 1 101 ? 16.572 6.053 5.266 1.00 97.25 101 GLU A C 1
ATOM 848 O O . GLU A 1 101 ? 16.870 5.968 4.057 1.00 97.25 101 GLU A O 1
ATOM 853 N N . SER A 1 102 ? 15.614 6.859 5.731 1.00 96.00 102 SER A N 1
ATOM 854 C CA . SER A 1 102 ? 14.958 7.861 4.893 1.00 96.00 102 SER A CA 1
ATOM 855 C C . SER A 1 102 ? 15.971 8.912 4.440 1.00 96.00 102 SER A C 1
ATOM 857 O O . SER A 1 102 ? 17.000 9.149 5.072 1.00 96.00 102 SER A O 1
ATOM 859 N N . ALA A 1 103 ? 15.679 9.545 3.306 1.00 93.56 103 ALA A N 1
ATOM 860 C CA . ALA A 1 103 ? 16.406 10.734 2.880 1.00 93.56 103 ALA A CA 1
ATOM 861 C C . ALA A 1 103 ? 16.001 11.987 3.683 1.00 93.56 103 ALA A C 1
ATOM 863 O O . ALA A 1 103 ? 16.702 12.996 3.620 1.00 93.56 103 ALA A O 1
ATOM 864 N N . LEU A 1 104 ? 14.873 11.938 4.397 1.00 93.94 104 LEU A N 1
ATOM 865 C CA . LEU A 1 104 ? 14.378 13.022 5.236 1.00 93.94 104 LEU A CA 1
ATOM 866 C C . LEU A 1 104 ? 14.928 12.877 6.659 1.00 93.94 104 LEU A C 1
ATOM 868 O O . LEU A 1 104 ? 14.944 11.780 7.218 1.00 93.94 104 LEU A O 1
ATOM 872 N N . ALA A 1 105 ? 15.367 13.992 7.247 1.00 94.56 105 ALA A N 1
ATOM 873 C CA . ALA A 1 105 ? 15.755 14.025 8.653 1.00 94.56 105 ALA A CA 1
ATOM 874 C C . ALA A 1 105 ? 14.543 13.713 9.545 1.00 94.56 105 ALA A C 1
ATOM 876 O O . ALA A 1 105 ? 13.428 14.129 9.232 1.00 94.56 105 ALA A O 1
ATOM 877 N N . ASP A 1 106 ? 14.779 12.979 10.634 1.00 92.31 106 ASP A N 1
ATOM 878 C CA . ASP A 1 106 ? 13.779 12.597 11.644 1.00 92.31 106 ASP A CA 1
ATOM 879 C C . ASP A 1 106 ? 12.586 11.764 11.126 1.00 92.31 106 ASP A C 1
ATOM 881 O O . ASP A 1 106 ? 11.617 11.539 11.851 1.00 92.31 106 ASP A O 1
ATOM 885 N N . ALA A 1 107 ? 12.664 11.249 9.894 1.00 94.81 107 ALA A N 1
ATOM 886 C CA . ALA A 1 107 ? 11.692 10.313 9.341 1.00 94.81 107 ALA A CA 1
ATOM 887 C C . ALA A 1 107 ? 12.077 8.851 9.651 1.00 94.81 107 ALA A C 1
ATOM 889 O O . ALA A 1 107 ? 13.266 8.526 9.745 1.00 94.81 107 ALA A O 1
ATOM 890 N N . PRO A 1 108 ? 11.095 7.937 9.788 1.00 95.25 108 PRO A N 1
ATOM 891 C CA . PRO A 1 108 ? 11.376 6.520 9.989 1.00 95.25 108 PRO A CA 1
ATOM 892 C C . PRO A 1 108 ? 12.065 5.903 8.765 1.00 95.25 108 PRO A C 1
ATOM 894 O O . PRO A 1 108 ? 12.085 6.469 7.672 1.00 95.25 108 PRO A O 1
ATOM 897 N N . LYS A 1 109 ? 12.592 4.687 8.935 1.00 97.06 109 LYS A N 1
ATOM 898 C CA . LYS A 1 109 ? 13.103 3.890 7.815 1.00 97.06 109 LYS A CA 1
ATOM 899 C C . LYS A 1 109 ? 12.041 3.690 6.736 1.00 97.06 109 LYS A C 1
ATOM 901 O O . LYS A 1 109 ? 10.845 3.608 7.005 1.00 97.06 109 LYS A O 1
ATOM 906 N N . GLU A 1 110 ? 12.518 3.524 5.513 1.00 97.31 110 GLU A N 1
ATOM 907 C CA . GLU A 1 110 ? 11.712 3.269 4.325 1.00 97.31 110 GLU A CA 1
ATOM 908 C C . GLU A 1 110 ? 12.088 1.923 3.711 1.00 97.31 110 GLU A C 1
ATOM 910 O O . GLU A 1 110 ? 13.195 1.415 3.904 1.00 97.31 110 GLU A O 1
ATOM 915 N N . ILE A 1 111 ? 11.196 1.373 2.894 1.00 97.44 111 ILE A N 1
ATOM 916 C CA . ILE A 1 111 ? 11.488 0.202 2.073 1.00 97.44 111 ILE A CA 1
ATOM 917 C C . ILE A 1 111 ? 12.096 0.669 0.759 1.00 97.44 111 ILE A C 1
ATOM 919 O O . ILE A 1 111 ? 11.437 1.324 -0.046 1.00 97.44 111 ILE A O 1
ATOM 923 N N . SER A 1 112 ? 13.340 0.276 0.519 1.00 97.50 112 SER A N 1
ATOM 924 C CA . SER A 1 112 ? 14.023 0.461 -0.752 1.00 97.50 112 SER A CA 1
ATOM 925 C C . SER A 1 112 ? 13.695 -0.653 -1.741 1.00 97.50 112 SER A C 1
ATOM 927 O O . SER A 1 112 ? 13.831 -1.840 -1.434 1.00 97.50 112 SER A O 1
ATOM 929 N N . LEU A 1 113 ? 13.344 -0.246 -2.962 1.00 96.38 113 LEU A N 1
ATOM 930 C CA . LEU A 1 113 ? 13.245 -1.095 -4.146 1.00 96.38 113 LEU A CA 1
ATOM 931 C C . LEU A 1 113 ? 14.276 -0.630 -5.172 1.00 96.38 113 LEU A C 1
ATOM 933 O O . LEU A 1 113 ? 14.397 0.564 -5.440 1.00 96.38 113 LEU A O 1
ATOM 937 N N . TYR A 1 114 ? 15.000 -1.559 -5.786 1.00 95.81 114 TYR A N 1
ATOM 938 C CA . TYR A 1 114 ? 15.992 -1.223 -6.805 1.00 95.81 114 TYR A CA 1
ATOM 939 C C . TYR A 1 114 ? 15.481 -1.625 -8.182 1.00 95.81 114 TYR A C 1
ATOM 941 O O . TYR A 1 114 ? 15.199 -2.793 -8.416 1.00 95.81 114 TYR A O 1
ATOM 949 N N . SER A 1 115 ? 15.379 -0.671 -9.102 1.00 95.25 115 SER A N 1
ATOM 950 C CA . SER A 1 115 ? 14.944 -0.904 -10.479 1.00 95.25 115 SER A CA 1
ATOM 951 C C . SER A 1 115 ? 16.105 -0.749 -11.451 1.00 95.25 115 SER A C 1
ATOM 953 O O . SER A 1 115 ? 16.878 0.203 -11.340 1.00 95.25 115 SER A O 1
ATOM 955 N N . ALA A 1 116 ? 16.197 -1.635 -12.440 1.00 92.38 116 ALA A N 1
ATOM 956 C CA . ALA A 1 116 ? 17.150 -1.478 -13.534 1.00 92.38 116 ALA A CA 1
ATOM 957 C C . ALA A 1 116 ? 16.736 -0.333 -14.473 1.00 92.38 116 ALA A C 1
ATOM 959 O O . ALA A 1 116 ? 15.554 -0.179 -14.795 1.00 92.38 116 ALA A O 1
ATOM 960 N N . GLU A 1 117 ? 17.721 0.442 -14.927 1.00 91.25 117 GLU A N 1
ATOM 961 C CA . GLU A 1 117 ? 17.571 1.574 -15.837 1.00 91.25 117 GLU A CA 1
ATOM 962 C C . GLU A 1 117 ? 18.647 1.585 -16.927 1.00 91.25 117 GLU A C 1
ATOM 964 O O . GLU A 1 117 ? 19.760 1.098 -16.736 1.00 91.25 117 GLU A O 1
ATOM 969 N N . ALA A 1 118 ? 18.318 2.204 -18.065 1.00 88.75 118 ALA A N 1
ATOM 970 C CA . ALA A 1 118 ? 19.228 2.438 -19.190 1.00 88.75 118 ALA A CA 1
ATOM 971 C C . ALA A 1 118 ? 19.853 1.164 -19.802 1.00 88.75 118 ALA A C 1
ATOM 973 O O . ALA A 1 118 ? 20.922 1.221 -20.394 1.00 88.75 118 ALA A O 1
ATOM 974 N N . TYR A 1 119 ? 19.171 0.017 -19.707 1.00 88.75 119 TYR A N 1
ATOM 975 C CA . TYR A 1 119 ? 19.701 -1.279 -20.156 1.00 88.75 119 TYR A CA 1
ATOM 976 C C . TYR A 1 119 ? 20.163 -1.297 -21.624 1.00 88.75 119 TYR A C 1
ATOM 978 O O . TYR A 1 119 ? 21.155 -1.935 -21.955 1.00 88.75 119 TYR A O 1
ATOM 986 N N . TYR A 1 120 ? 19.456 -0.571 -22.493 1.00 88.25 120 TYR A N 1
ATOM 987 C CA . TYR A 1 120 ? 19.787 -0.420 -23.914 1.00 88.25 120 TYR A CA 1
ATOM 988 C C . TYR A 1 120 ? 20.168 1.012 -24.309 1.00 88.25 120 TYR A C 1
ATOM 990 O O . TYR A 1 120 ? 20.149 1.356 -25.486 1.00 88.25 120 TYR A O 1
ATOM 998 N N . VAL A 1 121 ? 20.466 1.880 -23.340 1.00 86.00 121 VAL A N 1
ATOM 999 C CA . VAL A 1 121 ? 20.654 3.311 -23.604 1.00 86.00 121 VAL A CA 1
ATOM 1000 C C . VAL A 1 121 ? 21.951 3.805 -22.979 1.00 86.00 121 VAL A C 1
ATOM 1002 O O . VAL A 1 121 ? 22.116 3.751 -21.763 1.00 86.00 121 VAL A O 1
ATOM 1005 N N . GLY A 1 122 ? 22.818 4.389 -23.805 1.00 85.38 122 GLY A N 1
ATOM 1006 C CA . GLY A 1 122 ? 24.113 4.913 -23.372 1.00 85.38 122 GLY A CA 1
ATOM 1007 C C . GLY A 1 122 ? 25.112 3.806 -23.033 1.00 85.38 122 GLY A C 1
ATOM 1008 O O . GLY A 1 122 ? 24.983 2.677 -23.500 1.00 85.38 122 GLY A O 1
ATOM 1009 N N . ASP A 1 123 ? 26.100 4.145 -22.209 1.00 87.06 123 ASP A N 1
ATOM 1010 C CA . ASP A 1 123 ? 27.300 3.318 -22.018 1.00 87.06 123 ASP A CA 1
ATOM 1011 C C . ASP A 1 123 ? 27.135 2.193 -20.982 1.00 87.06 123 ASP A C 1
ATOM 1013 O O . ASP A 1 123 ? 28.052 1.399 -20.773 1.00 87.06 123 ASP A O 1
ATOM 1017 N N . GLY A 1 124 ? 25.985 2.104 -20.302 1.00 87.50 124 GLY A N 1
ATOM 1018 C CA . GLY A 1 124 ? 25.773 1.062 -19.302 1.00 87.50 124 GLY A CA 1
ATOM 1019 C C . GLY A 1 124 ? 24.422 1.070 -18.590 1.00 87.50 124 GLY A C 1
ATOM 1020 O O . GLY A 1 124 ? 23.721 2.082 -18.499 1.00 87.50 124 GLY A O 1
ATOM 1021 N N . THR A 1 125 ? 24.096 -0.094 -18.022 1.00 91.19 125 THR A N 1
ATOM 1022 C CA . THR A 1 125 ? 22.933 -0.286 -17.144 1.00 91.19 125 THR A CA 1
ATOM 1023 C C . THR A 1 125 ? 23.193 0.332 -15.774 1.00 91.19 125 THR A C 1
ATOM 1025 O O . THR A 1 125 ? 24.300 0.267 -15.243 1.00 91.19 125 THR A O 1
ATOM 1028 N N . ARG A 1 126 ? 22.153 0.905 -15.169 1.00 92.19 126 ARG A N 1
ATOM 1029 C CA . ARG A 1 126 ? 22.190 1.492 -13.825 1.00 92.19 126 ARG A CA 1
ATOM 1030 C C . ARG A 1 126 ? 21.102 0.887 -12.949 1.00 92.19 126 ARG A C 1
ATOM 1032 O O . ARG A 1 126 ? 20.087 0.421 -13.456 1.00 92.19 126 ARG A O 1
ATOM 1039 N N . MET A 1 127 ? 21.296 0.945 -11.635 1.00 93.00 127 MET A N 1
ATOM 1040 C CA . MET A 1 127 ? 20.251 0.643 -10.656 1.00 93.00 127 MET A CA 1
ATOM 1041 C C . MET A 1 127 ? 19.745 1.939 -10.026 1.00 93.00 127 MET A C 1
ATOM 1043 O O . MET A 1 127 ? 20.532 2.794 -9.608 1.00 93.00 127 MET A O 1
ATOM 1047 N N . ARG A 1 128 ? 18.425 2.082 -9.940 1.00 93.69 128 ARG A N 1
ATOM 1048 C CA . ARG A 1 128 ? 17.750 3.198 -9.283 1.00 93.69 128 ARG A CA 1
ATOM 1049 C C . ARG A 1 128 ? 17.046 2.728 -8.032 1.00 93.69 128 ARG A C 1
ATOM 1051 O O . ARG A 1 128 ? 16.194 1.850 -8.105 1.00 93.69 128 ARG A O 1
ATOM 1058 N N . ARG A 1 129 ? 17.376 3.357 -6.907 1.00 95.75 129 ARG A N 1
ATOM 1059 C CA . ARG A 1 129 ? 16.615 3.223 -5.667 1.00 95.75 129 ARG A CA 1
ATOM 1060 C C . ARG A 1 129 ? 15.318 4.025 -5.783 1.00 95.75 129 ARG A C 1
ATOM 1062 O O . ARG A 1 129 ? 15.360 5.226 -6.045 1.00 95.75 129 ARG A O 1
ATOM 1069 N N . PHE A 1 130 ? 14.209 3.338 -5.575 1.00 95.88 130 PHE A N 1
ATOM 1070 C CA . PHE A 1 130 ? 12.904 3.874 -5.214 1.00 95.88 130 PHE A CA 1
ATOM 1071 C C . PHE A 1 130 ? 12.649 3.570 -3.751 1.00 95.88 130 PHE A C 1
ATOM 1073 O O . PHE A 1 130 ? 13.224 2.621 -3.213 1.00 95.88 130 PHE A O 1
ATOM 1080 N N . THR A 1 131 ? 11.778 4.346 -3.125 1.00 97.00 131 THR A N 1
ATOM 1081 C CA . THR A 1 131 ? 11.372 4.107 -1.747 1.00 97.00 131 THR A CA 1
ATOM 1082 C C . THR A 1 131 ? 9.856 4.096 -1.625 1.00 97.00 131 THR A C 1
ATOM 1084 O O . THR A 1 131 ? 9.148 4.711 -2.422 1.00 97.00 131 THR A O 1
ATOM 1087 N N . THR A 1 132 ? 9.365 3.343 -0.649 1.00 96.19 132 THR A N 1
ATOM 1088 C CA . THR A 1 132 ? 7.996 3.432 -0.141 1.00 96.19 132 THR A CA 1
ATOM 1089 C C . THR A 1 132 ? 8.039 3.402 1.383 1.00 96.19 132 THR A C 1
ATOM 1091 O O . THR A 1 132 ? 8.993 2.873 1.966 1.00 96.19 132 THR A O 1
ATOM 1094 N N . ARG A 1 133 ? 7.025 3.965 2.042 1.00 96.12 133 ARG A N 1
ATOM 1095 C CA . ARG A 1 133 ? 6.901 3.878 3.501 1.00 96.12 133 ARG A CA 1
ATOM 1096 C C . ARG A 1 133 ? 6.751 2.416 3.938 1.00 96.12 133 ARG A C 1
ATOM 1098 O O . ARG A 1 133 ? 6.297 1.572 3.159 1.00 96.12 133 ARG A O 1
ATOM 1105 N N . LEU A 1 134 ? 7.119 2.107 5.183 1.00 97.00 134 LEU A N 1
ATOM 1106 C CA . LEU A 1 134 ? 6.868 0.774 5.746 1.00 97.00 134 LEU A CA 1
ATOM 1107 C C . LEU A 1 134 ? 5.381 0.437 5.608 1.00 97.00 134 LEU A C 1
ATOM 1109 O O . LEU A 1 134 ? 4.536 1.303 5.816 1.00 97.00 134 LEU A O 1
ATOM 1113 N N . ASP A 1 135 ? 5.085 -0.795 5.195 1.00 96.38 135 ASP A N 1
ATOM 1114 C CA . ASP A 1 135 ? 3.730 -1.319 5.001 1.00 96.38 135 ASP A CA 1
ATOM 1115 C C . ASP A 1 135 ? 2.846 -0.504 4.014 1.00 96.38 135 ASP A C 1
ATOM 1117 O O . ASP A 1 135 ? 1.631 -0.669 3.998 1.00 96.38 135 ASP A O 1
ATOM 1121 N N . GLY A 1 136 ? 3.436 0.342 3.150 1.00 96.62 136 GLY A N 1
ATOM 1122 C CA . GLY A 1 136 ? 2.718 1.319 2.311 1.00 96.62 136 GLY A CA 1
ATOM 1123 C C . GLY A 1 136 ? 2.646 1.037 0.807 1.00 96.62 136 GLY A C 1
ATOM 1124 O O . GLY A 1 136 ? 2.724 1.965 0.006 1.00 96.62 136 GLY A O 1
ATOM 1125 N N . PHE A 1 137 ? 2.549 -0.226 0.386 1.00 97.25 137 PHE A N 1
ATOM 1126 C CA . PHE A 1 137 ? 2.533 -0.579 -1.047 1.00 97.25 137 PHE A CA 1
ATOM 1127 C C . PHE A 1 137 ? 1.243 -0.165 -1.765 1.00 97.25 137 PHE A C 1
ATOM 1129 O O . PHE A 1 137 ? 1.270 0.207 -2.935 1.00 97.25 137 PHE A O 1
ATOM 1136 N N . VAL A 1 138 ? 0.107 -0.258 -1.080 1.00 97.00 138 VAL A N 1
ATOM 1137 C CA . VAL A 1 138 ? -1.221 0.121 -1.576 1.00 97.00 138 VAL A CA 1
ATOM 1138 C C . VAL A 1 138 ? -2.031 0.674 -0.411 1.00 97.00 138 VAL A C 1
ATOM 1140 O O . VAL A 1 138 ? -1.791 0.296 0.734 1.00 97.00 138 VAL A O 1
ATOM 1143 N N . SER A 1 139 ? -2.992 1.544 -0.701 1.00 97.75 139 SER A N 1
ATOM 1144 C CA . SER A 1 139 ? -3.873 2.147 0.299 1.00 97.75 139 SER A CA 1
ATOM 1145 C C . SER A 1 139 ? -5.339 1.989 -0.083 1.00 97.75 139 SER A C 1
ATOM 1147 O O . SER A 1 139 ? -5.696 1.864 -1.260 1.00 97.75 139 SER A O 1
ATOM 1149 N N . ILE A 1 140 ? -6.196 2.039 0.931 1.00 97.81 140 ILE A N 1
ATOM 1150 C CA . ILE A 1 140 ? -7.558 2.534 0.760 1.00 97.81 140 ILE A CA 1
ATOM 1151 C C . ILE A 1 140 ? -7.477 4.052 0.889 1.00 97.81 140 ILE A C 1
ATOM 1153 O O . ILE A 1 140 ? -6.956 4.548 1.886 1.00 97.81 140 ILE A O 1
ATOM 1157 N N . ASN A 1 141 ? -7.962 4.783 -0.111 1.00 98.00 141 ASN A N 1
ATOM 1158 C CA . ASN A 1 141 ? -7.874 6.239 -0.136 1.00 98.00 141 ASN A CA 1
ATOM 1159 C C . ASN A 1 141 ? -9.189 6.894 -0.542 1.00 98.00 141 ASN A C 1
ATOM 1161 O O . ASN A 1 141 ? -10.030 6.277 -1.200 1.00 98.00 141 ASN A O 1
ATOM 1165 N N . ALA A 1 142 ? -9.347 8.153 -0.144 1.00 98.56 142 ALA A N 1
ATOM 1166 C CA . ALA A 1 142 ? -10.457 8.991 -0.569 1.00 98.56 142 ALA A CA 1
ATOM 1167 C C . ALA A 1 142 ? -9.982 10.411 -0.911 1.00 98.56 142 ALA A C 1
ATOM 1169 O O . ALA A 1 142 ? -9.120 10.953 -0.214 1.00 98.56 142 ALA A O 1
ATOM 1170 N N . PRO A 1 143 ? -10.572 11.057 -1.936 1.00 98.38 143 PRO A N 1
ATOM 1171 C CA . PRO A 1 143 ? -10.278 12.451 -2.252 1.00 98.38 143 PRO A CA 1
ATOM 1172 C C . PRO A 1 143 ? -10.831 13.392 -1.169 1.00 98.38 143 PRO A C 1
ATOM 1174 O O . PRO A 1 143 ? -11.517 12.974 -0.235 1.00 98.38 143 PRO A O 1
ATOM 1177 N N . SER A 1 144 ? -10.615 14.699 -1.322 1.00 97.69 144 SER A N 1
ATOM 1178 C CA . SER A 1 144 ? -11.147 15.721 -0.404 1.00 97.69 144 SER A CA 1
ATOM 1179 C C . SER A 1 144 ? -12.680 15.755 -0.306 1.00 97.69 144 SER A C 1
ATOM 1181 O O . SER A 1 144 ? -13.232 16.239 0.681 1.00 97.69 144 SER A O 1
ATOM 1183 N N . GLN A 1 145 ? -13.404 15.215 -1.290 1.00 98.19 145 GLN A N 1
ATOM 1184 C CA . GLN A 1 145 ? -14.863 15.061 -1.199 1.00 98.19 145 GLN A CA 1
ATOM 1185 C C . GLN A 1 145 ? -15.273 13.990 -0.180 1.00 98.19 145 GLN A C 1
ATOM 1187 O O . GLN A 1 145 ? -16.359 14.070 0.390 1.00 98.19 145 GLN A O 1
ATOM 1192 N N . GLY A 1 146 ? -14.360 13.069 0.115 1.00 98.44 146 GLY A N 1
ATOM 1193 C CA . GLY A 1 146 ? -14.528 11.983 1.056 1.00 98.44 146 GLY A CA 1
ATOM 1194 C C . GLY A 1 146 ? -14.910 10.659 0.401 1.00 98.44 146 GLY A C 1
ATOM 1195 O O . GLY A 1 146 ? -15.149 10.569 -0.803 1.00 98.44 146 GLY A O 1
ATOM 1196 N N . GLY A 1 147 ? -14.935 9.623 1.226 1.00 98.38 147 GLY A N 1
ATOM 1197 C CA . GLY A 1 147 ? -15.317 8.261 0.884 1.00 98.38 147 GLY A CA 1
ATOM 1198 C C . GLY A 1 147 ? -15.421 7.430 2.155 1.00 98.38 147 GLY A C 1
ATOM 1199 O O . GLY A 1 147 ? -14.950 7.842 3.215 1.00 98.38 147 GLY A O 1
ATOM 1200 N N . GLU A 1 148 ? -16.047 6.265 2.071 1.00 98.12 148 GLU A N 1
ATOM 1201 C CA . GLU A 1 148 ? -16.142 5.357 3.208 1.00 98.12 148 GLU A CA 1
ATOM 1202 C C . GLU A 1 148 ? -15.951 3.910 2.785 1.00 98.12 148 GLU A C 1
ATOM 1204 O O . GLU A 1 148 ? -16.200 3.541 1.636 1.00 98.12 148 GLU A O 1
ATOM 1209 N N . PHE A 1 149 ? -15.509 3.091 3.731 1.00 98.00 149 PHE A N 1
ATOM 1210 C CA . PHE A 1 149 ? -15.460 1.650 3.564 1.00 98.00 149 PHE A CA 1
ATOM 1211 C C . PHE A 1 149 ? -15.740 0.940 4.884 1.00 98.00 149 PHE A C 1
ATOM 1213 O O . PHE A 1 149 ? -15.581 1.507 5.967 1.00 98.00 149 PHE A O 1
ATOM 1220 N N . VAL A 1 150 ? -16.127 -0.326 4.767 1.00 98.31 150 VAL A N 1
ATOM 1221 C CA . VAL A 1 150 ? -16.277 -1.259 5.881 1.00 98.31 150 VAL A CA 1
ATOM 1222 C C . VAL A 1 150 ? -15.354 -2.441 5.614 1.00 98.31 150 VAL A C 1
ATOM 1224 O O . VAL A 1 150 ? -15.277 -2.928 4.485 1.00 98.31 150 VAL A O 1
ATOM 1227 N N . THR A 1 151 ? -14.614 -2.887 6.624 1.00 98.12 151 THR A N 1
ATOM 1228 C CA . THR A 1 151 ? -13.775 -4.083 6.491 1.00 98.12 151 THR A CA 1
ATOM 1229 C C . THR A 1 151 ? -14.626 -5.349 6.397 1.00 98.12 151 THR A C 1
ATOM 1231 O O . THR A 1 151 ? -15.760 -5.408 6.881 1.00 98.12 151 THR A O 1
ATOM 1234 N N . GLU A 1 152 ? -14.030 -6.422 5.878 1.00 95.69 152 GLU A N 1
ATOM 1235 C CA . GLU A 1 152 ? -14.500 -7.770 6.212 1.00 95.69 152 GLU A CA 1
ATOM 1236 C C . GLU A 1 152 ? -14.453 -8.003 7.734 1.00 95.69 152 GLU A C 1
ATOM 1238 O O . GLU A 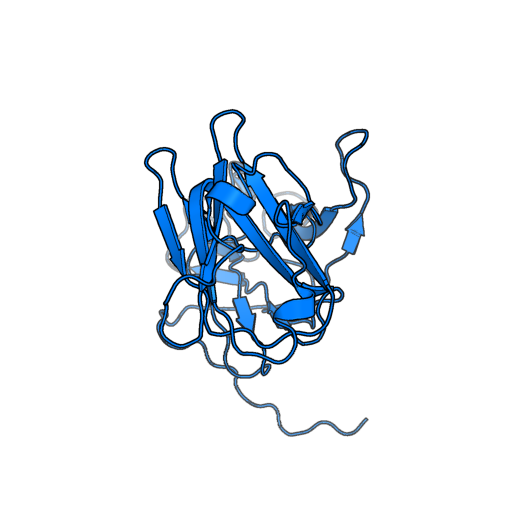1 152 ? -13.733 -7.276 8.432 1.00 95.69 152 GLU A O 1
ATOM 1243 N N . PRO A 1 153 ? -15.201 -8.981 8.280 1.00 97.50 153 PRO A N 1
ATOM 1244 C CA . PRO A 1 153 ? -15.157 -9.285 9.703 1.00 97.50 153 PRO A CA 1
ATOM 1245 C C . PRO A 1 153 ? -13.744 -9.670 10.152 1.00 97.50 153 PRO A C 1
ATOM 1247 O O . PRO A 1 153 ? -13.086 -10.516 9.545 1.00 97.50 153 PRO A O 1
ATOM 1250 N N . ILE A 1 154 ? -13.295 -9.071 11.250 1.00 96.62 154 ILE A N 1
ATOM 1251 C CA . ILE A 1 154 ? -11.989 -9.298 11.860 1.00 96.62 154 ILE A CA 1
ATOM 1252 C C . ILE A 1 154 ? -12.218 -9.909 13.238 1.00 96.62 154 ILE A C 1
ATOM 1254 O O . ILE A 1 154 ? -12.898 -9.330 14.082 1.00 96.62 154 ILE A O 1
ATOM 1258 N N . VAL A 1 155 ? -11.620 -11.074 13.473 1.00 97.31 155 VAL A N 1
ATOM 1259 C CA . VAL A 1 155 ? -11.466 -11.643 14.814 1.00 97.31 155 VAL A CA 1
ATOM 1260 C C . VAL A 1 155 ? -10.034 -11.383 15.247 1.00 97.31 155 VAL A C 1
ATOM 1262 O O . VAL A 1 155 ? -9.098 -11.690 14.508 1.00 97.31 155 VAL A O 1
ATOM 1265 N N . PHE A 1 156 ? -9.857 -10.805 16.430 1.00 97.00 156 PHE A N 1
ATOM 1266 C CA . PHE A 1 156 ? -8.546 -10.374 16.898 1.00 97.00 156 PHE A CA 1
ATOM 1267 C C . PHE A 1 156 ? -8.305 -10.694 18.373 1.00 97.00 156 PHE A C 1
ATOM 1269 O O . PHE A 1 156 ? -9.224 -10.988 19.141 1.00 97.00 156 PHE A O 1
ATOM 1276 N N . THR A 1 157 ? -7.033 -10.598 18.747 1.00 95.5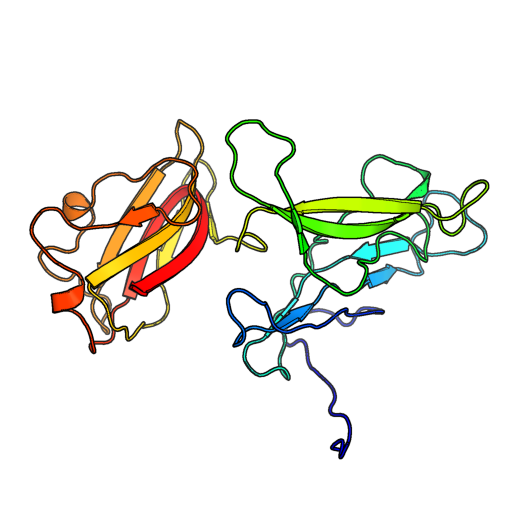6 157 THR A N 1
ATOM 1277 C CA . THR A 1 157 ? -6.526 -10.576 20.121 1.00 95.56 157 THR A CA 1
ATOM 1278 C C . THR A 1 157 ? -5.794 -9.257 20.355 1.00 95.56 157 THR A C 1
ATOM 1280 O O . THR A 1 157 ? -5.326 -8.653 19.391 1.00 95.56 157 THR A O 1
ATOM 1283 N N . GLY A 1 158 ? -5.643 -8.846 21.612 1.00 93.56 158 GLY A N 1
ATOM 1284 C CA . GLY A 1 158 ? -5.000 -7.576 21.970 1.00 93.56 158 GLY A CA 1
ATOM 1285 C C . GLY A 1 158 ? -6.000 -6.549 22.492 1.00 93.56 158 GLY A C 1
ATOM 1286 O O . GLY A 1 158 ? -7.190 -6.843 22.638 1.00 93.56 158 GLY A O 1
ATOM 1287 N N . ASP A 1 159 ? -5.509 -5.356 22.810 1.00 94.44 159 ASP A N 1
ATOM 1288 C CA . ASP A 1 159 ? -6.289 -4.289 23.445 1.00 94.44 159 ASP A CA 1
ATOM 1289 C C . ASP A 1 159 ? -6.197 -2.929 22.736 1.00 94.44 159 ASP A C 1
ATOM 1291 O O . ASP A 1 159 ? -6.865 -1.969 23.150 1.00 94.44 159 ASP A O 1
ATOM 1295 N N . ALA A 1 160 ? -5.439 -2.863 21.640 1.00 93.94 160 ALA A N 1
ATOM 1296 C CA . ALA A 1 160 ? -5.249 -1.672 20.833 1.00 93.94 160 ALA A CA 1
ATOM 1297 C C . ALA A 1 160 ? -5.402 -1.950 19.332 1.00 93.94 160 ALA A C 1
ATOM 1299 O O . ALA A 1 160 ? -5.101 -3.037 18.837 1.00 93.94 160 ALA A O 1
ATOM 1300 N N . LEU A 1 161 ? -5.839 -0.922 18.603 1.00 97.75 161 LEU A N 1
ATOM 1301 C CA . LEU A 1 161 ? -5.785 -0.858 17.147 1.00 97.75 161 LEU A CA 1
ATOM 1302 C C . LEU A 1 161 ? -4.628 0.062 16.750 1.00 97.75 161 LEU A C 1
ATOM 1304 O O . LEU A 1 161 ? -4.488 1.151 17.300 1.00 97.75 161 LEU A O 1
ATOM 1308 N N . PHE A 1 162 ? -3.830 -0.360 15.778 1.00 98.12 162 PHE A N 1
ATOM 1309 C CA . PHE A 1 162 ? -2.783 0.442 15.161 1.00 98.12 162 PHE A CA 1
ATOM 1310 C C . PHE A 1 162 ? -3.108 0.649 13.688 1.00 98.12 162 PHE A C 1
ATOM 1312 O O . PHE A 1 162 ? -3.432 -0.316 12.988 1.00 98.12 162 PHE A O 1
ATOM 1319 N N . LEU A 1 163 ? -3.007 1.893 13.226 1.00 98.50 163 LEU A N 1
ATOM 1320 C CA . LEU A 1 163 ? -3.182 2.257 11.825 1.00 98.50 163 LEU A CA 1
ATOM 1321 C C . LEU A 1 163 ? -1.874 2.786 11.238 1.00 98.50 163 LEU A C 1
ATOM 1323 O O . LEU A 1 163 ? -1.189 3.602 11.848 1.00 98.50 163 LEU A O 1
ATOM 1327 N N . ASN A 1 164 ? -1.581 2.353 10.016 1.00 98.44 164 ASN A N 1
ATOM 1328 C CA . ASN A 1 164 ? -0.651 3.035 9.132 1.00 98.44 164 ASN A CA 1
ATOM 1329 C C . ASN A 1 164 ? -1.475 3.927 8.203 1.00 98.44 164 ASN A C 1
ATOM 1331 O O . ASN A 1 164 ? -2.240 3.413 7.379 1.00 98.44 164 ASN A O 1
ATOM 1335 N N . LEU A 1 165 ? -1.355 5.241 8.363 1.00 98.69 165 LEU A N 1
ATOM 1336 C CA . LEU A 1 165 ? -2.162 6.213 7.632 1.00 98.69 165 LEU A CA 1
ATOM 1337 C C . LEU A 1 165 ? -1.357 7.458 7.260 1.00 98.69 165 LEU A C 1
ATOM 1339 O O . LEU A 1 165 ? -0.306 7.732 7.839 1.00 98.69 165 LEU A O 1
ATOM 1343 N N . SER A 1 166 ? -1.844 8.195 6.269 1.00 98.56 166 SER A N 1
ATOM 1344 C CA . SER A 1 166 ? -1.389 9.545 5.936 1.00 98.56 166 SER A CA 1
ATOM 1345 C C . SER A 1 166 ? -2.604 10.385 5.570 1.00 98.56 166 SER A C 1
ATOM 1347 O O . SER A 1 166 ? -3.450 9.944 4.795 1.00 98.56 166 SER A O 1
ATOM 1349 N N . THR A 1 167 ? -2.717 11.580 6.134 1.00 98.75 167 THR A N 1
ATOM 1350 C CA . THR A 1 167 ? -3.721 12.571 5.747 1.00 98.75 167 THR A CA 1
ATOM 1351 C C . THR A 1 167 ? -3.030 13.844 5.298 1.00 98.75 167 THR A C 1
ATOM 1353 O O . THR A 1 167 ? -1.944 14.184 5.775 1.00 98.75 167 THR A O 1
ATOM 1356 N N . SER A 1 168 ? -3.688 14.624 4.442 1.00 98.50 168 SER A N 1
ATOM 1357 C CA . SER A 1 168 ? -3.301 16.029 4.321 1.00 98.50 168 SER A CA 1
ATOM 1358 C C . SER A 1 168 ? -3.613 16.789 5.619 1.00 98.50 168 SER A C 1
ATOM 1360 O O . SER A 1 168 ? -4.326 16.295 6.497 1.00 98.50 168 SER A O 1
ATOM 1362 N N . ALA A 1 169 ? -3.127 18.028 5.734 1.00 98.12 169 ALA A N 1
ATOM 1363 C CA . ALA A 1 169 ? -3.441 18.896 6.873 1.00 98.12 169 ALA A CA 1
ATOM 1364 C C . ALA A 1 169 ? -4.943 19.232 6.995 1.00 98.12 169 ALA A C 1
ATOM 1366 O O . ALA A 1 169 ? -5.403 19.590 8.074 1.00 98.12 169 ALA A O 1
ATOM 1367 N N . ALA A 1 170 ? -5.698 19.141 5.894 1.00 98.06 170 ALA A N 1
ATOM 1368 C CA . ALA A 1 170 ? -7.154 19.310 5.870 1.00 98.06 170 ALA A CA 1
ATOM 1369 C C . ALA A 1 170 ? -7.902 17.965 5.803 1.00 98.06 170 ALA A C 1
ATOM 1371 O O . ALA A 1 170 ? -9.135 17.945 5.761 1.00 98.06 170 ALA A O 1
ATOM 1372 N N . GLY A 1 171 ? -7.153 16.864 5.727 1.00 98.56 171 GLY A N 1
ATOM 1373 C CA . GLY A 1 171 ? -7.670 15.514 5.629 1.00 98.56 171 GLY A CA 1
ATOM 1374 C C . GLY A 1 171 ? -7.994 14.916 6.990 1.00 98.56 171 GLY A C 1
ATOM 1375 O O . GLY A 1 171 ? -7.598 15.428 8.038 1.00 98.56 171 GLY A O 1
ATOM 1376 N N . SER A 1 172 ? -8.739 13.820 6.962 1.00 98.62 172 SER A N 1
ATOM 1377 C CA . SER A 1 172 ? -9.177 13.131 8.166 1.00 98.62 172 SER A CA 1
ATOM 1378 C C . SER A 1 172 ? -9.537 11.673 7.917 1.00 98.62 172 SER A C 1
ATOM 1380 O O . SER A 1 172 ? -9.965 11.284 6.827 1.00 98.62 172 SER A O 1
ATOM 1382 N N . VAL A 1 173 ? -9.444 10.894 8.989 1.00 98.81 173 VAL A N 1
ATOM 1383 C CA . VAL A 1 173 ? -10.041 9.572 9.141 1.00 98.81 173 VAL A CA 1
ATOM 1384 C C . VAL A 1 173 ? -10.980 9.621 10.346 1.00 98.81 173 VAL A C 1
ATOM 1386 O O . VAL A 1 173 ? -10.617 10.107 11.413 1.00 98.81 173 VAL A O 1
ATOM 1389 N N . GLU A 1 174 ? -12.193 9.115 10.189 1.00 98.69 174 GLU A N 1
ATOM 1390 C CA . GLU A 1 174 ? -13.110 8.842 11.295 1.00 98.69 174 GLU A CA 1
ATOM 1391 C C . GLU A 1 174 ? -13.376 7.339 11.327 1.00 98.69 174 GLU A C 1
ATOM 1393 O O . GLU A 1 174 ? -13.532 6.721 10.274 1.00 98.69 174 GLU A O 1
ATOM 1398 N N . LEU A 1 175 ? -13.434 6.749 12.519 1.00 98.38 175 LEU A N 1
ATOM 1399 C CA . LEU A 1 175 ? -13.570 5.308 12.729 1.00 98.38 175 LEU A CA 1
ATOM 1400 C C . LEU A 1 175 ? -14.776 5.007 13.624 1.00 98.38 175 LEU A C 1
ATOM 1402 O O . LEU A 1 175 ? -14.954 5.655 14.648 1.00 98.38 175 LEU A O 1
ATOM 1406 N N . GLU A 1 176 ? -15.544 3.974 13.289 1.00 98.50 176 GLU A N 1
ATOM 1407 C CA . GLU A 1 176 ? -16.429 3.284 14.229 1.00 98.50 176 GLU A CA 1
ATOM 1408 C C . GLU A 1 176 ? -16.268 1.763 14.122 1.00 98.50 176 GLU A C 1
ATOM 1410 O O . GLU A 1 176 ? -15.794 1.232 13.111 1.00 98.50 176 GLU A O 1
ATOM 1415 N N . VAL A 1 177 ? -16.667 1.054 15.177 1.00 98.56 177 VAL A N 1
ATOM 1416 C CA . VAL A 1 177 ? -16.678 -0.407 15.237 1.00 98.56 177 VAL A CA 1
ATOM 1417 C C . VAL A 1 177 ? -18.116 -0.902 15.180 1.00 98.56 177 VAL A C 1
ATOM 1419 O O . VAL A 1 177 ? -18.985 -0.467 15.943 1.00 98.56 177 VAL A O 1
ATOM 1422 N N . LEU A 1 178 ? -18.343 -1.844 14.274 1.00 98.75 178 LEU A N 1
ATOM 1423 C CA . LEU A 1 178 ? -19.615 -2.515 14.075 1.00 98.75 178 LEU A CA 1
ATOM 1424 C C . LEU A 1 178 ? -19.512 -3.980 14.512 1.00 98.75 178 LEU A C 1
ATOM 1426 O O . LEU A 1 178 ? -18.430 -4.578 14.491 1.00 98.75 178 LEU A O 1
ATOM 1430 N N . ASP A 1 179 ? -20.645 -4.570 14.873 1.00 97.56 179 ASP A N 1
ATOM 1431 C CA . ASP A 1 179 ? -20.771 -6.014 15.037 1.00 97.56 179 ASP A CA 1
ATOM 1432 C C . ASP A 1 179 ? -20.813 -6.743 13.676 1.00 97.56 179 ASP A C 1
ATOM 1434 O O . ASP A 1 179 ? -20.651 -6.150 12.603 1.00 97.56 179 ASP A O 1
ATOM 1438 N N . ALA A 1 180 ? -20.992 -8.066 13.713 1.00 94.56 180 ALA A N 1
ATOM 1439 C CA . ALA A 1 180 ? -21.053 -8.893 12.509 1.00 94.56 180 ALA A CA 1
ATOM 1440 C C . ALA A 1 180 ? -22.251 -8.563 11.594 1.00 94.56 180 ALA A C 1
ATOM 1442 O O . ALA A 1 180 ? -22.151 -8.796 10.387 1.00 94.56 180 ALA A O 1
ATOM 1443 N N . ASP A 1 181 ? -23.325 -7.994 12.155 1.00 95.25 181 ASP A N 1
ATOM 1444 C CA . ASP A 1 181 ? -24.556 -7.582 11.470 1.00 95.25 181 ASP A CA 1
ATOM 1445 C C . ASP A 1 181 ? -24.522 -6.095 11.056 1.00 95.25 181 ASP A C 1
ATOM 1447 O O . ASP A 1 181 ? -25.560 -5.514 10.734 1.00 95.25 181 ASP A O 1
ATOM 1451 N N . GLU A 1 182 ? -23.341 -5.466 11.086 1.00 96.31 182 GLU A N 1
ATOM 1452 C CA . GLU A 1 182 ? -23.116 -4.052 10.756 1.00 96.31 182 GLU A CA 1
ATOM 1453 C C . GLU A 1 182 ? -23.841 -3.058 11.681 1.00 96.31 182 GLU A C 1
ATOM 1455 O O . GLU A 1 182 ? -24.060 -1.896 11.325 1.00 96.31 182 GLU A O 1
ATOM 1460 N N . LYS A 1 183 ? -24.176 -3.468 12.909 1.00 97.50 183 LYS A N 1
ATOM 1461 C CA . LYS A 1 183 ? -24.715 -2.554 13.922 1.00 97.50 183 LYS A CA 1
ATOM 1462 C C . LYS A 1 183 ? -23.584 -1.932 14.721 1.00 97.50 183 LYS A C 1
ATOM 1464 O O . LYS A 1 183 ? -22.659 -2.617 15.153 1.00 97.50 183 LYS A O 1
ATOM 1469 N N . ARG A 1 184 ? -23.682 -0.625 14.962 1.00 97.50 184 ARG A N 1
ATOM 1470 C CA . ARG A 1 184 ? -22.745 0.105 15.824 1.00 97.50 184 ARG A CA 1
ATOM 1471 C C . ARG A 1 184 ? -22.688 -0.534 17.212 1.00 97.50 184 ARG A C 1
ATOM 1473 O O . ARG A 1 184 ? -23.725 -0.820 17.808 1.00 97.50 184 ARG A O 1
ATOM 1480 N N . ILE A 1 185 ? -21.474 -0.698 17.731 1.00 97.88 185 ILE A N 1
ATOM 1481 C CA . ILE A 1 185 ? -21.237 -1.144 19.104 1.00 97.88 185 ILE A CA 1
ATOM 1482 C C . ILE A 1 185 ? -21.142 0.080 20.026 1.00 97.88 185 ILE A C 1
ATOM 1484 O O . ILE A 1 185 ? -20.354 1.000 19.789 1.00 97.88 185 ILE A O 1
ATOM 1488 N N . ASP A 1 186 ? -21.926 0.079 21.105 1.00 97.19 186 ASP A N 1
ATOM 1489 C CA . ASP A 1 186 ? -21.955 1.169 22.084 1.00 97.19 186 ASP A CA 1
ATOM 1490 C C . ASP A 1 186 ? -20.579 1.411 22.722 1.00 97.19 186 ASP A C 1
ATOM 1492 O O . ASP A 1 186 ? -19.957 0.505 23.290 1.00 97.19 186 ASP A O 1
ATOM 1496 N N . GLY A 1 187 ? -20.123 2.666 22.671 1.00 96.88 187 GLY A N 1
ATOM 1497 C CA . GLY A 1 187 ? -18.803 3.080 23.153 1.00 96.88 187 GLY A CA 1
ATOM 1498 C C . GLY A 1 187 ? -17.666 2.917 22.134 1.00 96.88 187 GLY A C 1
ATOM 1499 O O . GLY A 1 187 ? -16.508 3.130 22.489 1.00 96.88 187 GLY A O 1
ATOM 1500 N N . PHE A 1 188 ? -17.983 2.545 20.890 1.00 97.94 188 PHE A N 1
ATOM 1501 C CA . PHE A 1 188 ? -17.029 2.413 19.784 1.00 97.94 188 PHE A CA 1
ATOM 1502 C C . PHE A 1 188 ? -17.519 3.108 18.500 1.00 97.94 188 PHE A C 1
ATOM 1504 O O . PHE A 1 188 ? -17.249 2.646 17.394 1.00 97.94 188 PHE A O 1
ATOM 1511 N N . GLY A 1 189 ? -18.267 4.201 18.617 1.00 97.94 189 GLY A N 1
ATOM 1512 C CA . GLY A 1 189 ? -18.669 5.032 17.485 1.00 97.94 189 GLY A CA 1
ATOM 1513 C C . GLY A 1 189 ? -17.682 6.144 17.153 1.00 97.94 189 GLY A C 1
ATOM 1514 O O . GLY A 1 189 ? -16.718 6.383 17.879 1.00 97.94 189 GLY A O 1
ATOM 1515 N N . PHE A 1 190 ? -17.980 6.878 16.079 1.00 98.00 190 PHE A N 1
ATOM 1516 C CA . PHE A 1 190 ? -17.158 7.999 15.608 1.00 98.00 190 PHE A CA 1
ATOM 1517 C C . PHE A 1 190 ? -16.829 9.019 16.708 1.00 98.00 190 PHE A C 1
ATOM 1519 O O . PHE A 1 190 ? -15.671 9.401 16.870 1.00 98.00 190 PHE A O 1
ATOM 1526 N N . ASP A 1 191 ? -17.814 9.404 17.524 1.00 97.31 191 ASP A N 1
ATOM 1527 C CA . ASP A 1 191 ? -17.628 10.390 18.597 1.00 97.31 191 ASP A CA 1
ATOM 1528 C C . ASP A 1 191 ? -16.672 9.908 19.701 1.00 97.31 191 ASP A C 1
ATOM 1530 O O . ASP A 1 191 ? -16.015 10.722 20.364 1.00 97.31 191 ASP A O 1
ATOM 1534 N N . GLU A 1 192 ? -16.567 8.590 19.899 1.00 97.75 192 GLU A N 1
ATOM 1535 C CA . GLU A 1 192 ? -15.683 7.988 20.895 1.00 97.75 192 GLU A CA 1
ATOM 1536 C C . GLU A 1 192 ? -14.218 7.964 20.451 1.00 97.75 192 GLU A C 1
ATOM 1538 O O . GLU A 1 192 ? -13.340 7.998 21.313 1.00 97.75 192 GLU A O 1
ATOM 1543 N N . PHE A 1 193 ? -13.943 7.958 19.144 1.00 97.25 193 PHE A N 1
ATOM 1544 C CA . PHE A 1 193 ? -12.585 8.055 18.596 1.00 97.25 193 PHE A CA 1
ATOM 1545 C C . PHE A 1 193 ? -12.187 9.496 18.259 1.00 97.25 193 PHE A C 1
ATOM 1547 O O . PHE A 1 193 ? -11.021 9.862 18.394 1.00 97.25 193 PHE A O 1
ATOM 1554 N N . GLY A 1 194 ? -13.153 10.331 17.872 1.00 96.56 194 GLY A N 1
ATOM 1555 C CA . GLY A 1 194 ? -12.886 11.661 17.341 1.00 96.56 194 GLY A CA 1
ATOM 1556 C C . GLY A 1 194 ? -12.255 11.626 15.946 1.00 96.56 194 GLY A C 1
ATOM 1557 O O . GLY A 1 194 ? -12.163 10.585 15.296 1.00 96.56 194 GLY A O 1
ATOM 1558 N N . VAL A 1 195 ? -11.835 12.801 15.479 1.00 97.94 195 VAL A N 1
ATOM 1559 C CA . VAL A 1 195 ? -11.205 12.965 14.164 1.00 97.94 195 VAL A CA 1
ATOM 1560 C C . VAL A 1 195 ? -9.726 12.597 14.253 1.00 97.94 195 VAL A C 1
ATOM 1562 O O . VAL A 1 195 ? -8.992 13.175 15.053 1.00 97.94 195 VAL A O 1
ATOM 1565 N N . ILE A 1 196 ? -9.292 11.669 13.404 1.00 98.44 196 ILE A N 1
ATOM 1566 C CA . ILE A 1 196 ? -7.907 11.205 13.299 1.00 98.44 196 ILE A CA 1
ATOM 1567 C C . ILE A 1 196 ? -7.251 11.894 12.096 1.00 98.44 196 ILE A C 1
ATOM 1569 O O . ILE A 1 196 ? -7.835 11.953 11.016 1.00 98.44 196 ILE A O 1
ATOM 1573 N N . PHE A 1 197 ? -6.038 12.413 12.265 1.00 98.50 197 PHE A N 1
ATOM 1574 C CA . PHE A 1 197 ? -5.246 13.039 11.202 1.00 98.50 197 PHE A CA 1
ATOM 1575 C C . PHE A 1 197 ? -3.752 12.909 11.516 1.00 98.50 197 PHE A C 1
ATOM 1577 O O . PHE A 1 197 ? -3.374 12.759 12.678 1.00 98.50 197 PHE A O 1
ATOM 1584 N N . GLY A 1 198 ? -2.904 12.983 10.491 1.00 98.06 198 GLY A N 1
ATOM 1585 C CA . GLY A 1 198 ? -1.449 12.877 10.620 1.00 98.06 198 GLY A CA 1
ATOM 1586 C C . GLY A 1 198 ? -0.831 11.913 9.612 1.00 98.06 198 GLY A C 1
ATOM 1587 O O . GLY A 1 198 ? -1.504 11.426 8.708 1.00 98.06 198 GLY A O 1
ATOM 1588 N N . ASP A 1 199 ? 0.461 11.639 9.775 1.00 97.62 199 ASP A N 1
ATOM 1589 C CA . ASP A 1 199 ? 1.192 10.653 8.979 1.00 97.62 199 ASP A CA 1
ATOM 1590 C C . ASP A 1 199 ? 2.052 9.783 9.900 1.00 97.62 199 ASP A C 1
ATOM 1592 O O . ASP A 1 199 ? 3.076 10.224 10.420 1.00 97.62 199 ASP A O 1
ATOM 1596 N N . GLU A 1 200 ? 1.606 8.549 10.130 1.00 97.19 200 GLU A N 1
ATOM 1597 C CA . GLU A 1 200 ? 2.234 7.627 11.076 1.00 97.19 200 GLU A CA 1
ATOM 1598 C C . GLU A 1 200 ? 2.191 6.185 10.562 1.00 97.19 200 GLU A C 1
ATOM 1600 O O . GLU A 1 200 ? 1.275 5.783 9.838 1.00 97.19 200 GLU A O 1
ATOM 1605 N N . ILE A 1 201 ? 3.214 5.402 10.915 1.00 97.25 201 ILE A N 1
ATOM 1606 C CA . ILE A 1 201 ? 3.330 3.981 10.541 1.00 97.25 201 ILE A CA 1
ATOM 1607 C C . ILE A 1 201 ? 2.555 3.088 11.519 1.00 97.25 201 ILE A C 1
ATOM 1609 O O . ILE A 1 201 ? 1.980 2.085 11.107 1.00 97.25 201 ILE A O 1
ATOM 1613 N N . GLU A 1 202 ? 2.528 3.448 12.804 1.00 96.62 202 GLU A N 1
ATOM 1614 C CA . GLU A 1 202 ? 1.855 2.693 13.868 1.00 96.62 202 GLU A CA 1
ATOM 1615 C C . GLU A 1 202 ? 1.077 3.636 14.801 1.00 96.62 202 GLU A C 1
ATOM 1617 O O . GLU A 1 202 ? 1.311 3.670 16.010 1.00 96.62 202 GLU A O 1
ATOM 1622 N N . MET A 1 203 ? 0.131 4.401 14.247 1.00 97.94 203 MET A N 1
ATOM 1623 C CA . MET A 1 203 ? -0.720 5.283 15.047 1.00 97.94 203 MET A CA 1
ATOM 1624 C C . MET A 1 203 ? -1.639 4.457 15.935 1.00 97.94 203 MET A C 1
ATOM 1626 O O . MET A 1 203 ? -2.488 3.706 15.446 1.00 97.94 203 MET A O 1
ATOM 1630 N N . LYS A 1 204 ? -1.493 4.608 17.250 1.00 97.75 204 LYS A N 1
ATOM 1631 C CA . LYS A 1 204 ? -2.345 3.925 18.221 1.00 97.75 204 LYS A CA 1
ATOM 1632 C C . LYS A 1 204 ? -3.714 4.599 18.293 1.00 97.75 204 LYS A C 1
ATOM 1634 O O . LYS A 1 204 ? -3.822 5.751 18.702 1.00 97.75 204 LYS A O 1
ATOM 1639 N N . ILE A 1 205 ? -4.761 3.848 17.979 1.00 97.31 205 ILE A N 1
ATOM 1640 C CA . ILE A 1 205 ? -6.152 4.291 18.041 1.00 97.31 205 ILE A CA 1
ATOM 1641 C C . ILE A 1 205 ? -6.824 3.678 19.267 1.00 97.31 205 ILE A C 1
ATOM 1643 O O . ILE A 1 205 ? -6.761 2.466 19.489 1.00 97.31 205 ILE A O 1
ATOM 1647 N N . GLN A 1 206 ? -7.475 4.515 20.075 1.00 95.06 206 GLN A N 1
ATOM 1648 C CA . GLN A 1 206 ? -8.234 4.088 21.248 1.00 95.06 206 GLN A CA 1
ATOM 1649 C C . GLN A 1 206 ? -9.529 4.897 21.379 1.00 95.06 206 GLN A C 1
ATOM 1651 O O . GLN A 1 206 ? -9.502 6.106 21.150 1.00 95.06 206 GLN A O 1
ATOM 1656 N N . PRO A 1 207 ? -10.647 4.259 21.768 1.00 96.12 207 PRO A N 1
ATOM 1657 C CA . PRO A 1 207 ? -11.845 4.993 22.151 1.00 96.12 207 PRO A CA 1
ATOM 1658 C C . PRO A 1 207 ? -11.631 5.664 23.518 1.00 96.12 207 PRO A C 1
ATOM 1660 O O . PRO A 1 207 ? -10.872 5.158 24.349 1.00 96.12 207 PRO A O 1
ATOM 1663 N N . LYS A 1 208 ? -12.324 6.780 23.768 1.00 94.25 208 LYS A N 1
ATOM 1664 C CA . LYS A 1 208 ? -12.203 7.583 25.003 1.00 94.25 208 LYS A CA 1
ATOM 1665 C C . LYS A 1 208 ? -12.353 6.764 26.292 1.00 94.25 208 LYS A C 1
ATOM 1667 O O . LYS A 1 208 ? -11.458 6.781 27.133 1.00 94.25 208 LYS A O 1
ATOM 1672 N N . ASP A 1 209 ? -13.452 6.019 26.415 1.00 94.38 209 ASP A N 1
ATOM 1673 C CA . ASP A 1 209 ? -13.871 5.403 27.686 1.00 94.38 209 ASP A CA 1
ATOM 1674 C C . ASP A 1 209 ? -13.919 3.866 27.650 1.00 94.38 209 ASP A C 1
ATOM 1676 O O . ASP A 1 209 ? -14.400 3.229 28.587 1.00 94.38 209 ASP A O 1
ATOM 1680 N N . ARG A 1 210 ? -13.436 3.248 26.565 1.00 95.88 210 ARG A N 1
ATOM 1681 C CA . ARG A 1 210 ? -13.485 1.792 26.343 1.00 95.88 210 ARG A CA 1
ATOM 1682 C C . ARG A 1 210 ? -12.114 1.229 25.971 1.00 95.88 210 ARG A C 1
ATOM 1684 O O . ARG A 1 210 ? -11.120 1.953 25.852 1.00 95.88 210 ARG A O 1
ATOM 1691 N N . ARG A 1 211 ? -12.034 -0.091 25.806 1.00 95.06 211 ARG A N 1
ATOM 1692 C CA . ARG A 1 211 ? -10.831 -0.806 25.352 1.00 95.06 211 ARG A CA 1
ATOM 1693 C C . ARG A 1 211 ? -11.182 -1.831 24.282 1.00 95.06 211 ARG A C 1
ATOM 1695 O O . ARG A 1 211 ? -12.145 -2.574 24.440 1.00 95.06 211 ARG A O 1
ATOM 1702 N N . PHE A 1 212 ? -10.353 -1.962 23.243 1.00 96.50 212 PHE A N 1
ATOM 1703 C CA . PHE A 1 212 ? -10.575 -2.989 22.213 1.00 96.50 212 PHE A CA 1
ATOM 1704 C C . PHE A 1 212 ? -10.558 -4.413 22.782 1.00 96.50 212 PHE A C 1
ATOM 1706 O O . PHE A 1 212 ? -11.256 -5.276 22.259 1.00 96.50 212 PHE A O 1
ATOM 1713 N N . GLY A 1 213 ? -9.852 -4.645 23.895 1.00 96.69 213 GLY A N 1
ATOM 1714 C CA . GLY A 1 213 ? -9.836 -5.939 24.582 1.00 96.69 213 GLY A CA 1
ATOM 1715 C C . GLY A 1 213 ? -11.223 -6.431 25.017 1.00 96.69 213 GLY A C 1
ATOM 1716 O O . GLY A 1 213 ? -11.441 -7.633 25.124 1.00 96.69 213 GLY A O 1
ATOM 1717 N N . GLU A 1 214 ? -12.197 -5.531 25.188 1.00 96.62 214 GLU A N 1
ATOM 1718 C CA . GLU A 1 214 ? -13.590 -5.892 25.478 1.00 96.62 214 GLU A CA 1
ATOM 1719 C C . GLU A 1 214 ? -14.271 -6.618 24.305 1.00 96.62 214 GLU A C 1
ATOM 1721 O O . GLU A 1 214 ? -15.210 -7.390 24.513 1.00 96.62 214 GLU A O 1
ATOM 1726 N N . LEU A 1 215 ? -13.793 -6.391 23.079 1.00 97.25 215 LEU A N 1
ATOM 1727 C CA . LEU A 1 215 ? -14.308 -6.980 21.841 1.00 97.25 215 LEU A CA 1
ATOM 1728 C C . LEU A 1 215 ? -13.446 -8.146 21.331 1.00 97.25 215 LEU A C 1
ATOM 1730 O O . LEU A 1 215 ? -13.825 -8.795 20.356 1.00 97.25 215 LEU A O 1
ATOM 1734 N N . ALA A 1 216 ? -12.320 -8.443 21.987 1.00 97.06 216 ALA A N 1
ATOM 1735 C CA . ALA A 1 216 ? -11.407 -9.502 21.571 1.00 97.06 216 ALA A CA 1
ATOM 1736 C C . ALA A 1 216 ? -12.115 -10.867 21.473 1.00 97.06 216 ALA A C 1
ATOM 1738 O O . ALA A 1 216 ? -12.994 -11.207 22.269 1.00 97.06 216 ALA A O 1
ATOM 1739 N N . GLY A 1 217 ? -11.733 -11.653 20.465 1.00 97.00 217 GLY A N 1
ATOM 1740 C CA . GLY A 1 217 ? -12.336 -12.954 20.163 1.00 97.00 217 GLY A CA 1
ATOM 1741 C C . GLY A 1 217 ? -13.720 -12.900 19.504 1.00 97.00 217 GLY A C 1
ATOM 1742 O O . GLY A 1 217 ? -14.238 -13.950 19.126 1.00 97.00 217 GLY A O 1
ATOM 1743 N N . ARG A 1 218 ? -14.315 -11.714 19.321 1.00 96.31 218 ARG A N 1
ATOM 1744 C CA . ARG A 1 218 ? -15.584 -11.537 18.602 1.00 96.31 218 ARG A CA 1
ATOM 1745 C C . ARG A 1 218 ? -15.314 -11.014 17.189 1.00 96.31 218 ARG A C 1
ATOM 1747 O O . ARG A 1 218 ? -14.401 -10.207 17.018 1.00 96.31 218 ARG A O 1
ATOM 1754 N N . PRO A 1 219 ? -16.085 -11.442 16.177 1.00 97.81 219 PRO A N 1
ATOM 1755 C CA . PRO A 1 219 ? -16.017 -10.828 14.859 1.00 97.81 219 PRO A CA 1
ATOM 1756 C C . PRO A 1 219 ? -16.548 -9.394 14.934 1.00 97.81 219 PRO A C 1
ATOM 1758 O O . PRO A 1 219 ? -17.691 -9.172 15.332 1.00 97.81 219 PRO A O 1
ATOM 1761 N N . VAL A 1 220 ? -15.717 -8.435 14.536 1.00 98.19 220 VAL A N 1
ATOM 1762 C CA . VAL A 1 220 ? -16.090 -7.021 14.407 1.00 98.19 220 VAL A CA 1
ATOM 1763 C C . VAL A 1 220 ? -15.751 -6.511 13.015 1.00 98.19 220 VAL A C 1
ATOM 1765 O O . VAL A 1 220 ? -14.868 -7.050 12.347 1.00 98.19 220 VAL A O 1
ATOM 1768 N N . ARG A 1 221 ? -16.415 -5.447 12.577 1.00 98.62 221 ARG A N 1
ATOM 1769 C CA . ARG A 1 221 ? -16.042 -4.704 11.369 1.00 98.62 221 ARG A CA 1
ATOM 1770 C C . ARG A 1 221 ? -15.609 -3.300 11.758 1.00 98.62 221 ARG A C 1
ATOM 1772 O O . ARG A 1 221 ? -16.131 -2.726 12.710 1.00 98.62 221 ARG A O 1
ATOM 1779 N N . LEU A 1 222 ? -14.667 -2.738 11.013 1.00 98.50 222 LEU A N 1
ATOM 1780 C CA . LEU A 1 222 ? -14.301 -1.332 11.133 1.00 98.50 222 LEU A CA 1
ATOM 1781 C C . LEU A 1 222 ? -14.948 -0.578 9.979 1.00 98.50 222 LEU A C 1
ATOM 1783 O O . LEU A 1 222 ? -14.694 -0.916 8.821 1.00 98.50 222 LEU A O 1
ATOM 1787 N N . ARG A 1 223 ? -15.759 0.435 10.282 1.00 98.69 223 ARG A N 1
ATOM 1788 C CA . ARG A 1 223 ? -16.205 1.407 9.284 1.00 98.69 223 ARG A CA 1
ATOM 1789 C C . ARG A 1 223 ? -15.351 2.651 9.416 1.00 98.69 223 ARG A C 1
ATOM 1791 O O . ARG A 1 223 ? -15.222 3.204 10.506 1.00 98.69 223 ARG A O 1
ATOM 1798 N N . MET A 1 224 ? -14.789 3.094 8.300 1.00 98.69 224 MET A N 1
ATOM 1799 C CA . MET A 1 224 ? -13.974 4.298 8.254 1.00 98.69 224 MET A CA 1
ATOM 1800 C C . MET A 1 224 ? -14.496 5.268 7.206 1.00 98.69 224 MET A C 1
ATOM 1802 O O . MET A 1 224 ? -14.785 4.870 6.076 1.00 98.69 224 MET A O 1
ATOM 1806 N N . LYS A 1 225 ? -14.575 6.545 7.581 1.00 98.75 225 LYS A N 1
ATOM 1807 C CA . LYS A 1 225 ? -14.798 7.663 6.661 1.00 98.75 225 LYS A CA 1
ATOM 1808 C C . LYS A 1 225 ? -13.473 8.373 6.459 1.00 98.75 225 LYS A C 1
ATOM 1810 O O . LYS A 1 225 ? -12.821 8.754 7.426 1.00 98.75 225 LYS A O 1
ATOM 1815 N N . LEU A 1 226 ? -13.067 8.515 5.209 1.00 98.75 226 LEU A N 1
ATOM 1816 C CA . LEU A 1 226 ? -11.811 9.134 4.814 1.00 98.75 226 LEU A CA 1
ATOM 1817 C C . LEU A 1 226 ? -12.121 10.418 4.057 1.00 98.75 226 LEU A C 1
ATOM 1819 O O . LEU A 1 226 ? -13.079 10.474 3.287 1.00 98.75 226 LEU A O 1
ATOM 1823 N N . ARG A 1 227 ? -11.271 11.425 4.224 1.00 98.69 227 ARG A N 1
ATOM 1824 C CA . ARG A 1 227 ? -11.235 12.637 3.406 1.00 98.69 227 ARG A CA 1
ATOM 1825 C C . ARG A 1 227 ? -9.781 13.029 3.209 1.00 98.69 227 ARG A C 1
ATOM 1827 O O . ARG A 1 227 ? -9.104 13.273 4.196 1.00 98.69 227 ARG A O 1
ATOM 1834 N N . ASP A 1 228 ? -9.336 13.115 1.956 1.00 98.69 228 ASP A N 1
ATOM 1835 C CA . ASP A 1 228 ? -7.950 13.471 1.606 1.00 98.69 228 ASP A CA 1
ATOM 1836 C C . ASP A 1 228 ? -6.919 12.688 2.442 1.00 98.69 228 ASP A C 1
ATOM 1838 O O . ASP A 1 228 ? -6.094 13.249 3.172 1.00 98.69 228 ASP A O 1
ATOM 1842 N N . ALA A 1 229 ? -7.094 11.365 2.423 1.00 98.75 229 ALA A N 1
ATOM 1843 C CA . ALA A 1 229 ? -6.430 10.437 3.323 1.00 98.75 229 ALA A CA 1
ATOM 1844 C C . ALA A 1 229 ? -6.187 9.077 2.663 1.00 98.75 229 ALA A C 1
ATOM 1846 O O . ALA A 1 229 ? -6.991 8.611 1.850 1.00 98.75 229 ALA A O 1
ATOM 1847 N N . ASP A 1 230 ? -5.120 8.428 3.113 1.00 98.75 230 ASP A N 1
ATOM 1848 C CA . ASP A 1 230 ? -4.703 7.072 2.794 1.00 98.75 230 ASP A CA 1
ATOM 1849 C C . ASP A 1 230 ? -4.621 6.241 4.083 1.00 98.75 230 ASP A C 1
ATOM 1851 O O . ASP A 1 230 ? -3.973 6.639 5.052 1.00 98.75 230 ASP A O 1
ATOM 1855 N N . VAL A 1 231 ? -5.221 5.049 4.082 1.00 98.69 231 VAL A N 1
ATOM 1856 C CA . VAL A 1 231 ? -5.024 4.011 5.105 1.00 98.69 231 VAL A CA 1
ATOM 1857 C C . VAL A 1 231 ? -4.346 2.815 4.441 1.00 98.69 231 VAL A C 1
ATOM 1859 O O . VAL A 1 231 ? -4.914 2.176 3.553 1.00 98.69 231 VAL A O 1
ATOM 1862 N N . PHE A 1 232 ? -3.113 2.527 4.852 1.00 98.44 232 PHE A N 1
ATOM 1863 C CA . PHE A 1 232 ? -2.240 1.520 4.239 1.00 98.44 232 PHE A CA 1
ATOM 1864 C C . PHE A 1 232 ? -2.352 0.157 4.921 1.00 98.44 232 PHE A C 1
ATOM 1866 O O . PHE A 1 232 ? -2.403 -0.881 4.260 1.00 98.44 232 PHE A O 1
ATOM 1873 N N . ALA A 1 233 ? -2.405 0.152 6.252 1.00 97.25 233 ALA A N 1
ATOM 1874 C CA . ALA A 1 233 ? -2.453 -1.066 7.045 1.00 97.25 233 ALA A CA 1
ATOM 1875 C C . ALA A 1 233 ? -3.203 -0.845 8.359 1.00 97.25 233 ALA A C 1
ATOM 1877 O O . ALA A 1 233 ? -3.265 0.263 8.889 1.00 97.25 233 ALA A O 1
ATOM 1878 N N . LEU A 1 234 ? -3.740 -1.938 8.892 1.00 96.56 234 LEU A N 1
ATOM 1879 C CA . LEU A 1 234 ? -4.359 -2.000 10.208 1.00 96.56 234 LEU A CA 1
ATOM 1880 C C . LEU A 1 234 ? -3.881 -3.257 10.930 1.00 96.56 234 LEU A C 1
ATOM 1882 O O . LEU A 1 234 ? -3.679 -4.302 10.303 1.00 96.56 234 LEU A O 1
ATOM 1886 N N . ARG A 1 235 ? -3.706 -3.163 12.247 1.00 95.31 235 ARG A N 1
ATOM 1887 C CA . ARG A 1 235 ? -3.311 -4.289 13.096 1.00 95.31 235 ARG A CA 1
ATOM 1888 C C . ARG A 1 235 ? -3.893 -4.135 14.493 1.00 95.31 235 ARG A C 1
ATOM 1890 O O . ARG A 1 235 ? -3.811 -3.062 15.077 1.00 95.31 235 ARG A O 1
ATOM 1897 N N . PHE A 1 236 ? -4.407 -5.227 15.047 1.00 96.25 236 PHE A N 1
ATOM 1898 C CA . PHE A 1 236 ? -4.683 -5.325 16.478 1.00 96.25 236 PHE A CA 1
ATOM 1899 C C . PHE A 1 236 ? -3.448 -5.848 17.219 1.00 96.25 236 PHE A C 1
ATOM 1901 O O . PHE A 1 236 ? -2.736 -6.715 16.698 1.00 96.25 236 PHE A O 1
ATOM 1908 N N . GLY A 1 237 ? -3.170 -5.289 18.397 1.00 89.12 237 GLY A N 1
ATOM 1909 C CA . GLY A 1 237 ? -1.995 -5.604 19.211 1.00 89.12 237 GLY A CA 1
ATOM 1910 C C . GLY A 1 237 ? -2.246 -5.455 20.698 1.00 89.12 237 GLY A C 1
ATOM 1911 O O . GLY A 1 237 ? -3.238 -4.791 21.074 1.00 89.12 237 GLY A O 1
#

Sequence (237 aa):
INWTEPEWITYPGVPVEHLYTNQIAPYYRASQIYLGFPKRFLPDRNPTDHPARGLSDAVFMSSRDGKEFRRWTEAYIRPGLQKSRWVNRNNFVAWGLIETESALADAPKEISLYSAEAYYVGDGTRMRRFTTRLDGFVSINAPSQGGEFVTEPIVFTGDALFLNLSTSAAGSVELEVLDADEKRIDGFGFDEFGVIFGDEIEMKIQPKDRRFGELAGRPVRLRMKLRDADVFALRFG

Secondary structure (DSSP, 8-state):
--PPPPPPPB-TTS---EEE----EEETTEEEEEEE--EEEETT--TT--SS--EEEEEEEEESSSSB-EEEEEEEE---S-GGGSSSS-SPBPS--EEE--SSTTPPPEEEEEEEE-TTSTT--EEEEEEEETT-SS-EEE-TT-EEEEPPPB---SS-EEEEEEEEEEEEEEEEEE-TTSPBPTT-SHHHH--B-SEEEEEEE--SS--GGGGTTS-BEEEEEEEEEEEEEEEE-

Foldseek 3Di:
DDDDPDDAADAPPDDDFDWDDQLWDQDPVHSLKIKTWTWTWAQCDDPPVDPQGTATATWIWMDRVVRYIHTDPDGLGDLPPDPQRGHPPWHGWDHDWDWDDDPDPPDHTWTWIWTWTNCPHPDHIDIDIDTDHVLASDWDADEQVKDKDKDDWDAAAAWWKWWQKAADPSKWKFKFKAANVRHGDPQGHRVQQDTDHHGDGTDITDGNPDTCNVCHRGTMMMMMMIHRMTTRDMDHD